Protein 2GAU (pdb70)

Sequence (218 aa):
LGHLLRDVWSLLNEEERELLDKEIQPFPCKKASTVFSEGDIPNNLFYLYEGKIKILRRFHISRIVKPGQFFGMRPYFAEETCSSTAIAVENSKVLAIPVEAIEALLKGNTSFCRYFLKALAKELGYAERRTVTLTQKHVRGRLAETLLILKENFGFENDGATLSIYLSREELATLSNMTVSNAIRTLSTFVSERMLALDGKRIKIIDCDRLQKTARSG

Organism: Porphyromonas gingivalis (strain ATCC BAA-308 / W83) (NCBI:txid242619)

B-factor: mean 28.58, std 8.48, range [15.01, 65.0]

Nearest PDB structures (foldseek):
  2gau-assembly1_A-2  TM=1.005E+00  e=9.228E-44  Porphyromonas gingivalis W83
  4cyd-assembly2_A  TM=9.140E-01  e=7.011E-17  Corynebacterium glutamicum
  7ff9-assembly4_H  TM=7.161E-01  e=2.056E-12  Pseudomonas aeruginosa PAO1
  6gyo-assembly1_A  TM=8.310E-01  e=4.720E-07  Homo sapiens
  3bpz-assembly1_D  TM=8.354E-01  e=1.442E-06  Mus musculus

Solvent-accessible surface area: 11904 Å² total; per-residue (Å²): 88,0,108,44,2,176,65,3,40,81,59,10,89,121,135,22,64,114,57,2,68,163,53,10,102,87,59,123,9,150,112,76,41,75,12,15,44,94,46,58,124,25,102,37,0,12,17,0,75,78,7,26,0,33,4,19,116,242,137,66,6,40,53,16,0,69,64,32,43,8,1,4,10,70,2,41,64,56,160,110,64,6,36,1,20,0,36,2,18,62,103,11,116,3,9,4,0,27,22,124,5,2,79,51,2,27,156,63,18,104,48,2,38,162,49,3,114,136,28,58,64,105,45,108,27,100,56,108,142,40,82,84,8,20,100,131,60,152,40,78,1,30,0,0,30,9,0,27,74,6,57,134,48,27,24,74,71,166,84,45,20,10,1,23,7,83,4,28,53,103,29,1,2,36,16,0,42,16,86,48,58,56,0,85,160,9,1,66,52,0,55,81,60,180,5,1,37,61,88,60,101,130,6,79,8,88,34,34,117,100,0,68,139,9,7,207,95,48

Secondary structure (DSSP, 8-state):
-GGGSHHHHTT--HHHHHHHHHH-EEEEE-TT-EEE-TTPPP-EEEEEEES-EEEE----EEEEE-TT-EESHHHHHHTS--SSEEEESS-EEEEEEEHHHHHHHHHH-HHHHHHHHHHHHHHHHHHHHHHHHHHHS-HHHHHHHHHHHHHHHH-B-TTSSBBS----HHHHHHHTTS-HHHHHHHHHHHHHTTSEEEETTEEEES-HHHHHHHHHH-

Foldseek 3Di:
DQCLLPVLCVQDDDVLSVLQVVFKDKDWAAAFDWPDAAQADDFWKKAFSQAWKFWWQLTATQDIDFHSDIPPVVCLVVVHGHRTIIGTNHGTTMMIGTSVSVVVSVVVGVVSVVVVVVVVVVSVVVNVVVVCQQPPDDLQLLLLVLVVVQCVRQNADPVRFKRPHQDDLSVSQNHSNHDSVSSVVNVVVCVVVVQWDDDHSIIGGRNNVVSVVSNVVD

Structure (mmCIF, N/CA/C/O backbone):
data_2GAU
#
_entry.id   2GAU
#
_cell.length_a   76.723
_cell.length_b   76.723
_cell.length_c   86.320
_cell.angle_alpha   90.00
_cell.angle_beta   90.00
_cell.angle_gamma   90.00
#
_symmetry.space_group_name_H-M   'P 41 21 2'
#
loop_
_entity.id
_entity.type
_entity.pdbx_description
1 polymer 'transcripti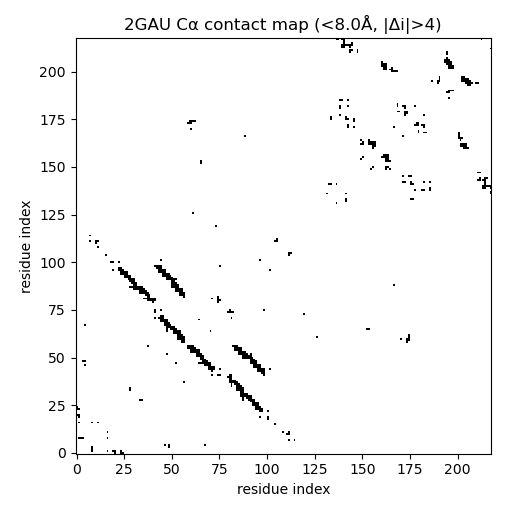onal regulator, Crp/Fnr family'
2 water water
#
loop_
_atom_site.group_PDB
_atom_site.id
_atom_site.type_symbol
_atom_site.label_atom_id
_atom_site.label_alt_id
_atom_site.label_comp_id
_atom_site.label_asym_id
_atom_site.label_entity_id
_atom_site.label_seq_id
_atom_site.pdbx_PDB_ins_code
_atom_site.Cartn_x
_atom_site.Cartn_y
_atom_site.Cartn_z
_atom_site.occupancy
_atom_site.B_iso_or_equiv
_atom_site.auth_seq_id
_atom_site.auth_comp_id
_atom_site.auth_asym_id
_atom_site.auth_atom_id
_atom_site.pdbx_PDB_model_num
ATOM 1 N N . LEU A 1 10 ? 49.678 19.341 10.336 1.00 33.77 10 LEU A N 1
ATOM 2 C CA . LEU A 1 10 ? 48.583 18.470 9.809 1.00 33.67 10 LEU A CA 1
ATOM 3 C C . LEU A 1 10 ? 47.694 19.163 8.764 1.00 33.36 10 LEU A C 1
ATOM 4 O O . LEU A 1 10 ? 46.913 18.508 8.073 1.00 33.56 10 LEU A O 1
ATOM 9 N N . GLY A 1 11 ? 47.834 20.480 8.641 1.00 32.66 11 GLY A N 1
ATOM 10 C CA . GLY A 1 11 ? 47.034 21.267 7.711 1.00 31.62 11 GLY A CA 1
ATOM 11 C C . GLY A 1 11 ? 47.189 20.843 6.266 1.00 31.45 11 GLY A C 1
ATOM 12 O O . GLY A 1 11 ? 46.231 20.910 5.491 1.00 31.01 11 GLY A O 1
ATOM 13 N N . HIS A 1 12 ? 48.400 20.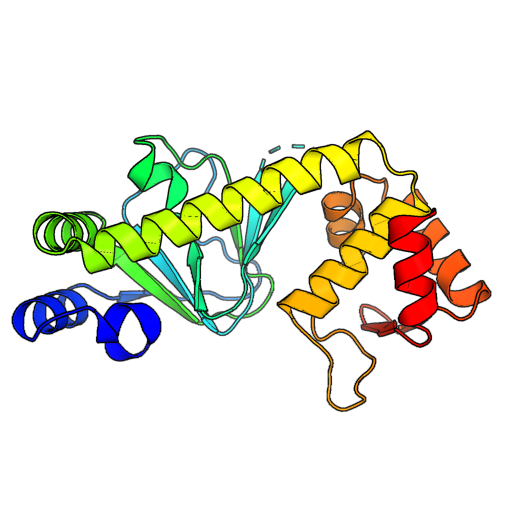411 5.897 1.00 30.56 12 HIS A N 1
ATOM 14 C CA . HIS A 1 12 ? 48.690 19.986 4.530 1.00 30.10 12 HIS A CA 1
ATOM 15 C C . HIS A 1 12 ? 47.885 18.753 4.097 1.00 29.78 12 HIS A C 1
ATOM 16 O O . HIS A 1 12 ? 47.724 18.504 2.899 1.00 29.72 12 HIS A O 1
ATOM 23 N N . LEU A 1 13 ? 47.382 17.986 5.061 1.00 29.55 13 LEU A N 1
ATOM 24 C CA . LEU A 1 13 ? 46.565 16.804 4.742 1.00 29.41 13 LEU A CA 1
ATOM 25 C C . LEU A 1 13 ? 45.245 17.187 4.060 1.00 29.59 13 LEU A C 1
ATOM 26 O O . LEU A 1 13 ? 44.656 16.383 3.324 1.00 28.91 13 LEU A O 1
ATOM 31 N N . LEU A 1 14 ? 44.801 18.419 4.300 1.00 29.38 14 LEU A N 1
ATOM 32 C CA . LEU A 1 14 ? 43.640 18.977 3.611 1.00 30.18 14 LEU A CA 1
ATOM 33 C C . LEU A 1 14 ? 44.094 19.490 2.247 1.00 30.63 14 LEU A C 1
ATOM 34 O O . LEU A 1 14 ? 44.198 20.694 2.042 1.00 30.71 14 LEU A O 1
ATOM 39 N N . ARG A 1 15 ? 44.344 18.563 1.318 1.00 31.11 15 ARG A N 1
ATOM 40 C CA . ARG A 1 15 ? 45.039 18.847 0.046 1.00 32.17 15 ARG A CA 1
ATOM 41 C C . ARG A 1 15 ? 44.460 20.018 -0.777 1.00 31.92 15 ARG A C 1
ATOM 42 O O . ARG A 1 15 ? 45.198 20.928 -1.167 1.00 31.69 15 ARG A O 1
ATOM 50 N N . ASP A 1 16 ? 43.152 19.989 -1.039 1.00 31.82 16 ASP A N 1
ATOM 51 C CA . ASP A 1 16 ? 42.514 21.011 -1.883 1.00 32.30 16 ASP A CA 1
ATOM 52 C C . ASP A 1 16 ? 42.601 22.394 -1.258 1.00 31.48 16 ASP A C 1
ATOM 53 O O . ASP A 1 16 ? 43.020 23.353 -1.911 1.00 32.19 16 ASP A O 1
ATOM 58 N N . VAL A 1 17 ? 42.240 22.472 0.019 1.00 30.55 17 VAL A N 1
ATOM 59 C CA . VAL A 1 17 ? 42.204 23.713 0.779 1.00 29.85 17 VAL A CA 1
ATOM 60 C C . VAL A 1 17 ? 43.604 24.325 1.021 1.00 29.80 17 VAL A C 1
ATOM 61 O O . VAL A 1 17 ? 43.799 25.545 0.889 1.00 29.29 17 VAL A O 1
ATOM 65 N N . TRP A 1 18 ? 44.560 23.474 1.385 1.00 29.49 18 TRP A N 1
ATOM 66 C CA . TRP A 1 18 ? 45.928 23.894 1.670 1.00 29.84 18 TRP A CA 1
ATOM 67 C C . TRP A 1 18 ? 46.545 24.677 0.511 1.00 30.03 18 TRP A C 1
ATOM 68 O O . TRP A 1 18 ? 47.271 25.646 0.736 1.00 29.99 18 TRP A O 1
ATOM 79 N N . SER A 1 19 ? 46.251 24.261 -0.720 1.00 30.16 19 SER A N 1
ATOM 80 C CA . SER A 1 19 ? 46.759 24.936 -1.917 1.00 30.66 19 SER A CA 1
ATOM 81 C C . SER A 1 19 ? 46.215 26.363 -2.116 1.00 31.00 19 SER A C 1
ATOM 82 O O . SER A 1 19 ? 46.793 27.150 -2.870 1.00 30.59 19 SER A O 1
ATOM 85 N N . LEU A 1 20 ? 45.103 26.673 -1.447 1.00 30.85 20 LEU A N 1
ATOM 86 C CA . LEU A 1 20 ? 44.434 27.976 -1.528 1.00 31.45 20 LEU A CA 1
ATOM 87 C C . LEU A 1 20 ? 44.966 28.987 -0.511 1.00 31.51 20 LEU A C 1
ATOM 88 O O . LEU A 1 20 ? 44.611 30.175 -0.550 1.00 31.32 20 LEU A O 1
ATOM 93 N N . LEU A 1 21 ? 45.786 28.502 0.409 1.00 31.84 21 LEU A N 1
ATOM 94 C CA . LEU A 1 21 ? 46.216 29.302 1.545 1.00 32.68 21 LEU A CA 1
ATOM 95 C C . LEU A 1 21 ? 47.624 29.841 1.330 1.00 33.70 21 LEU A C 1
ATOM 96 O O . LEU A 1 21 ? 48.477 29.154 0.754 1.00 34.11 21 LEU A O 1
ATOM 101 N N . ASN A 1 22 ? 47.853 31.078 1.767 1.00 34.85 22 ASN A N 1
ATOM 102 C CA . ASN A 1 22 ? 49.194 31.664 1.742 1.00 35.80 22 ASN A CA 1
ATOM 103 C C . ASN A 1 22 ? 49.932 31.252 3.005 1.00 36.55 22 ASN A C 1
ATOM 104 O O . ASN A 1 22 ? 49.413 30.446 3.788 1.00 36.39 22 ASN A O 1
ATOM 109 N N . GLU A 1 23 ? 51.124 31.808 3.220 1.00 37.06 23 GLU A N 1
ATOM 110 C CA . GLU A 1 23 ? 51.985 31.342 4.306 1.00 37.74 23 GLU A CA 1
ATOM 111 C C . GLU A 1 23 ? 51.417 31.620 5.688 1.00 37.15 23 GLU A C 1
ATOM 112 O O . GLU A 1 23 ? 51.469 30.764 6.561 1.00 37.52 23 GLU A O 1
ATOM 118 N N . GLU A 1 24 ? 50.857 32.811 5.874 1.00 36.86 24 GLU 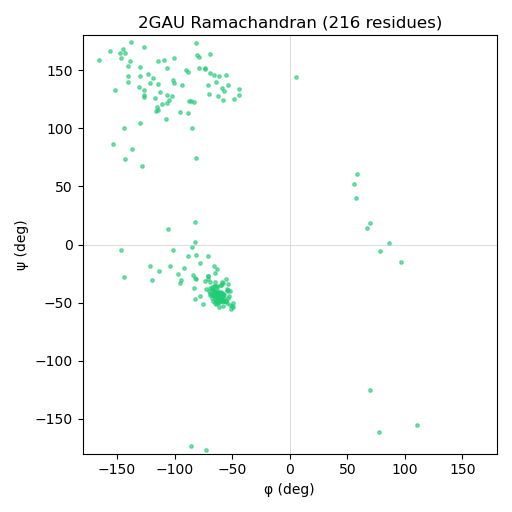A N 1
ATOM 119 C CA . GLU A 1 24 ? 50.262 33.202 7.144 1.00 36.85 24 GLU A CA 1
ATOM 120 C C . GLU A 1 24 ? 49.019 32.360 7.472 1.00 35.82 24 GLU A C 1
ATOM 121 O O . GLU A 1 24 ? 48.793 31.984 8.628 1.00 35.56 24 GLU A O 1
ATOM 127 N N . GLU A 1 25 ? 48.216 32.080 6.443 1.00 34.88 25 GLU A N 1
ATOM 128 C CA . GLU A 1 25 ? 46.982 31.301 6.600 1.00 33.83 25 GLU A CA 1
ATOM 129 C C . GLU A 1 25 ? 47.288 29.837 6.911 1.00 33.76 25 GLU A C 1
ATOM 130 O O . GLU A 1 25 ? 46.615 29.215 7.742 1.00 33.35 25 GLU A O 1
ATOM 136 N N . ARG A 1 26 ? 48.310 29.305 6.243 1.00 33.75 26 ARG A N 1
ATOM 137 C CA . ARG A 1 26 ? 48.818 27.954 6.496 1.00 34.11 26 ARG A CA 1
ATOM 138 C C . ARG A 1 26 ? 49.336 27.779 7.922 1.00 34.50 26 ARG A C 1
ATOM 139 O O . ARG A 1 26 ? 49.087 26.742 8.544 1.00 34.74 26 ARG A O 1
ATOM 147 N N . GLU A 1 27 ? 50.051 28.790 8.434 1.00 35.00 27 GLU A N 1
ATOM 148 C CA . GLU A 1 27 ? 50.515 28.818 9.831 1.00 35.18 27 GLU A CA 1
ATOM 149 C C . GLU A 1 27 ? 49.356 28.751 10.813 1.00 34.22 27 GLU A C 1
ATOM 150 O O . GLU A 1 27 ? 49.412 28.022 11.812 1.00 33.76 27 GLU A O 1
ATOM 156 N N . LEU A 1 28 ? 48.323 29.549 10.542 1.00 33.29 28 LEU A N 1
ATOM 157 C CA . LEU A 1 28 ? 47.138 29.595 11.388 1.00 32.39 28 LEU A CA 1
ATOM 158 C C . LEU A 1 28 ? 46.444 28.236 11.392 1.00 31.67 28 LEU A C 1
ATOM 159 O O . LEU A 1 28 ? 46.117 27.708 12.458 1.00 31.26 28 LEU A O 1
ATOM 164 N N . LEU A 1 29 ? 46.239 27.675 10.201 1.00 31.43 29 LEU A N 1
ATOM 165 C CA . LEU A 1 29 ? 45.628 26.347 10.080 1.00 31.09 29 LEU A CA 1
ATOM 166 C C . LEU A 1 29 ? 46.442 25.303 10.839 1.00 31.50 29 LEU A C 1
ATOM 167 O O . LEU A 1 29 ? 45.898 24.580 11.679 1.00 31.16 29 LEU A O 1
ATOM 172 N N . ASP A 1 30 ? 47.745 25.237 10.565 1.00 31.77 30 ASP A N 1
ATOM 173 C CA . ASP A 1 30 ? 48.617 24.291 11.273 1.00 32.28 30 ASP A CA 1
ATOM 174 C C . ASP A 1 30 ? 48.513 24.444 12.794 1.00 32.42 30 ASP A C 1
ATOM 175 O O . ASP A 1 30 ? 48.501 23.449 13.521 1.00 32.33 30 ASP A O 1
ATOM 180 N N . LYS A 1 31 ? 48.409 25.690 13.261 1.00 32.50 31 LYS A N 1
ATOM 181 C CA . LYS A 1 31 ? 48.316 25.995 14.691 1.00 33.23 31 LYS A CA 1
ATOM 182 C C . LYS A 1 31 ? 46.997 25.548 15.327 1.00 32.51 31 LYS A C 1
ATOM 183 O O . LYS A 1 31 ? 46.982 25.101 16.475 1.00 32.55 31 LYS A O 1
ATOM 189 N N . GLU A 1 32 ? 45.895 25.670 14.586 1.00 31.61 32 GLU A N 1
ATOM 190 C CA . GLU A 1 32 ? 44.566 25.440 15.163 1.00 31.43 32 GLU A CA 1
ATOM 191 C C . GLU A 1 32 ? 43.978 24.046 14.929 1.00 30.41 32 GLU A C 1
ATOM 192 O O . GLU A 1 32 ? 43.162 23.589 15.717 1.00 29.95 32 GLU A O 1
ATOM 198 N N . ILE A 1 33 ? 44.402 23.376 13.859 1.00 30.15 33 ILE A N 1
ATOM 199 C CA . ILE A 1 33 ? 43.886 22.045 13.520 1.00 29.93 33 ILE A CA 1
ATOM 200 C C . ILE A 1 33 ? 44.256 21.011 14.598 1.00 30.62 33 ILE A C 1
ATOM 201 O O . ILE A 1 33 ? 45.375 21.046 15.130 1.00 30.05 33 ILE A O 1
ATOM 206 N N . GLN A 1 34 ? 43.312 20.119 14.918 1.00 30.93 34 GLN A N 1
ATOM 207 C CA . GLN A 1 34 ? 43.488 19.061 15.925 1.00 31.97 34 GLN A CA 1
ATOM 208 C C . GLN A 1 34 ? 43.067 17.693 15.393 1.00 32.42 34 GLN A C 1
ATOM 209 O O . GLN A 1 34 ? 41.993 17.574 14.785 1.00 31.93 34 GLN A O 1
ATOM 215 N N . PRO A 1 35 ? 43.878 16.643 15.657 1.00 33.25 35 PRO A N 1
ATOM 216 C CA . PRO A 1 35 ? 43.430 15.264 15.400 1.00 33.53 35 PRO A CA 1
ATOM 217 C C . PRO A 1 35 ? 42.197 14.956 16.251 1.00 34.05 35 PRO A C 1
ATOM 218 O O . PRO A 1 35 ? 42.078 15.450 17.378 1.00 33.76 35 PRO A O 1
ATOM 222 N N . PHE A 1 36 ? 41.271 14.168 15.712 1.00 34.62 36 PHE A N 1
ATOM 223 C CA . PHE A 1 36 ? 40.020 13.883 16.419 1.00 35.15 36 PHE A CA 1
ATOM 224 C C . PHE A 1 36 ? 39.753 12.378 16.437 1.00 35.79 36 PHE A C 1
ATOM 225 O O . PHE A 1 36 ? 39.326 11.819 15.418 1.00 35.68 36 PHE A O 1
ATOM 233 N N . PRO A 1 37 ? 39.983 11.716 17.598 1.00 36.27 37 PRO A N 1
ATOM 234 C CA . PRO A 1 37 ? 39.921 10.243 17.652 1.00 36.06 37 PRO A CA 1
ATOM 235 C C . PRO A 1 37 ? 38.570 9.751 17.181 1.00 35.27 37 PRO A C 1
ATOM 236 O O . PRO A 1 37 ? 37.538 10.286 17.614 1.00 35.72 37 PRO A O 1
ATOM 240 N N . CYS A 1 38 ? 38.553 8.766 16.289 1.00 34.82 38 CYS A N 1
ATOM 241 C CA . CYS A 1 38 ? 37.278 8.354 15.711 1.00 33.10 38 CYS A CA 1
ATOM 242 C C . CYS A 1 38 ? 37.093 6.844 15.442 1.00 31.57 38 CYS A C 1
ATOM 243 O O . CYS A 1 38 ? 37.095 6.406 14.288 1.00 30.65 38 CYS A O 1
ATOM 246 N N . LYS A 1 39 ? 36.899 6.073 16.514 1.00 29.65 39 LYS A N 1
ATOM 247 C CA . LYS A 1 39 ? 36.691 4.623 16.427 1.00 29.14 39 LYS A CA 1
ATOM 248 C C . LYS A 1 39 ? 35.333 4.313 15.785 1.00 27.75 39 LYS A C 1
ATOM 249 O O . LYS A 1 39 ? 34.381 5.074 15.966 1.00 26.80 39 LYS A O 1
ATOM 255 N N . LYS A 1 40 ? 35.252 3.209 15.044 1.00 26.74 40 LYS A N 1
ATOM 256 C CA . LYS A 1 40 ? 33.974 2.718 14.528 1.00 26.25 40 LYS A CA 1
ATOM 257 C C . LYS A 1 40 ? 32.910 2.791 15.622 1.00 25.36 40 LYS A C 1
ATOM 258 O O . LYS A 1 40 ? 33.165 2.416 16.776 1.00 24.34 40 LYS A O 1
ATOM 264 N N . ALA A 1 41 ? 31.739 3.304 15.250 1.00 24.63 41 ALA A N 1
ATOM 265 C CA . ALA A 1 41 ? 30.582 3.441 16.129 1.00 24.17 41 ALA A CA 1
ATOM 266 C C . ALA A 1 41 ? 30.623 4.626 17.097 1.00 23.98 41 ALA A C 1
ATOM 267 O O . ALA A 1 41 ? 29.636 4.867 17.784 1.00 23.57 41 ALA A O 1
ATOM 269 N N . SER A 1 42 ? 31.735 5.362 17.159 1.00 23.81 42 SER A N 1
ATOM 270 C CA . SER A 1 42 ? 31.799 6.562 18.012 1.00 24.07 42 SER A CA 1
ATOM 271 C C . SER A 1 42 ? 31.091 7.736 17.331 1.00 24.24 42 SER A C 1
ATOM 272 O O . SER A 1 42 ? 30.885 7.702 16.118 1.00 23.74 42 SER A O 1
ATOM 275 N N . THR A 1 43 ? 30.728 8.764 18.095 1.00 24.07 43 THR A N 1
ATOM 276 C CA . THR A 1 43 ? 30.039 9.921 17.486 1.00 24.69 43 THR A CA 1
ATOM 277 C C . THR A 1 43 ? 30.881 11.169 17.518 1.00 23.90 43 THR A C 1
ATOM 278 O O . THR A 1 43 ? 31.475 11.529 18.539 1.00 24.23 43 THR A O 1
ATOM 282 N N . VAL A 1 44 ? 30.946 11.811 16.363 1.00 22.51 44 VAL A N 1
ATOM 283 C CA . VAL A 1 44 ? 31.733 13.012 16.181 1.00 21.66 44 VAL A CA 1
ATOM 284 C C . VAL A 1 44 ? 30.994 14.211 16.777 1.00 21.41 44 VAL A C 1
ATOM 285 O O . VAL A 1 44 ? 31.594 15.038 17.481 1.00 22.02 44 VAL A O 1
ATOM 289 N N . PHE A 1 45 ? 29.697 14.280 16.494 1.00 20.64 45 PHE A N 1
ATOM 290 C CA . PHE A 1 45 ? 28.797 15.274 17.075 1.00 20.48 45 PHE A CA 1
ATOM 291 C C . PHE A 1 45 ? 27.390 14.723 17.027 1.00 20.38 45 PHE A C 1
ATOM 292 O O . PHE A 1 45 ? 27.142 13.731 16.340 1.00 20.49 45 PHE A O 1
ATOM 300 N N . SER A 1 46 ? 26.478 15.361 17.756 1.00 21.10 46 SER A N 1
ATOM 301 C CA . SER A 1 46 ? 25.112 14.890 17.867 1.00 21.82 46 SER A CA 1
ATOM 302 C C . SER A 1 46 ? 24.136 15.951 17.423 1.00 22.41 46 SER A C 1
ATOM 303 O O . SER A 1 46 ? 24.372 17.145 17.625 1.00 21.55 46 SER A O 1
ATOM 306 N N . GLU A 1 47 ? 23.037 15.489 16.835 1.00 22.62 47 GLU A N 1
ATOM 307 C CA . GLU A 1 47 ? 21.878 16.328 16.530 1.00 24.44 47 GLU A CA 1
ATOM 308 C C . GLU A 1 47 ? 21.555 17.246 17.725 1.00 24.28 47 GLU A C 1
ATOM 309 O O . GLU A 1 47 ? 21.457 16.776 18.865 1.00 24.60 47 GLU A O 1
ATOM 315 N N . GLY A 1 48 ? 21.425 18.549 17.468 1.00 23.97 48 GLY A N 1
ATOM 316 C CA . GLY A 1 48 ? 21.168 19.521 18.532 1.00 23.75 48 GLY A CA 1
ATOM 317 C C . GLY A 1 48 ? 22.415 20.218 19.060 1.00 23.58 48 GLY A C 1
ATOM 318 O O . GLY A 1 48 ? 22.315 21.243 19.735 1.00 23.65 48 GLY A O 1
ATOM 319 N N . ASP A 1 49 ? 23.590 19.669 18.751 1.00 22.94 49 ASP A N 1
ATOM 320 C CA . ASP A 1 49 ? 24.853 20.245 19.197 1.00 22.98 49 ASP A CA 1
ATOM 321 C C . ASP A 1 49 ? 25.100 21.599 18.558 1.00 23.32 49 ASP A C 1
ATOM 322 O O . ASP A 1 49 ? 24.774 21.832 17.394 1.00 22.93 49 ASP A O 1
ATOM 327 N N . ILE A 1 50 ? 25.731 22.473 19.324 1.00 23.79 50 ILE A N 1
ATOM 328 C CA . ILE A 1 50 ? 26.182 23.769 18.826 1.00 24.09 50 ILE A CA 1
ATOM 329 C C . ILE A 1 50 ? 27.565 23.588 18.198 1.00 24.12 50 ILE A C 1
ATOM 330 O O . ILE A 1 50 ? 28.479 23.072 18.861 1.00 24.50 50 ILE A O 1
ATOM 335 N N . PRO A 1 51 ? 27.728 23.968 16.906 1.00 23.24 51 PRO A N 1
ATOM 336 C CA . PRO A 1 51 ? 29.024 23.802 16.232 1.00 22.77 51 PRO A CA 1
ATOM 337 C C . PRO A 1 51 ? 30.200 24.522 16.910 1.00 22.59 51 PRO A C 1
ATOM 338 O O . PRO A 1 51 ? 30.140 25.736 17.128 1.00 21.69 51 PRO A O 1
ATOM 342 N N . ASN A 1 52 ? 31.240 23.756 17.234 1.00 21.96 52 ASN A N 1
ATOM 343 C CA . ASN A 1 52 ? 32.493 24.286 17.765 1.00 22.71 52 ASN A CA 1
ATOM 344 C C . ASN A 1 52 ? 33.646 24.083 16.792 1.00 21.94 52 ASN A C 1
ATOM 345 O O . ASN A 1 52 ? 34.657 24.793 16.856 1.00 22.07 52 ASN A O 1
ATOM 350 N N . ASN A 1 53 ? 33.490 23.101 15.908 1.00 21.10 53 ASN A N 1
ATOM 351 C CA . ASN A 1 53 ? 34.502 22.767 14.907 1.00 20.96 53 ASN A CA 1
ATOM 352 C C . ASN A 1 53 ? 33.885 22.417 13.564 1.00 20.30 53 ASN A C 1
ATOM 353 O O . ASN A 1 53 ? 32.757 21.940 13.515 1.00 20.46 53 ASN A O 1
ATOM 358 N N . LEU A 1 54 ? 34.647 22.632 12.488 1.00 19.92 54 LEU A N 1
ATOM 359 C CA . LEU A 1 54 ? 34.421 21.916 11.222 1.00 20.58 54 LEU A CA 1
ATOM 360 C C . LEU A 1 54 ? 35.266 20.651 11.252 1.00 20.27 54 LEU A C 1
ATOM 361 O O . LEU A 1 54 ? 36.335 20.610 11.890 1.00 20.30 54 LEU A O 1
ATOM 366 N N . PHE A 1 55 ? 34.795 19.613 10.570 1.00 20.00 55 PHE A N 1
ATOM 367 C CA . PHE A 1 55 ? 35.513 18.357 10.545 1.00 19.52 55 PHE A CA 1
ATOM 368 C C . PHE A 1 55 ? 35.863 17.954 9.124 1.00 19.61 55 PHE A C 1
ATOM 369 O O . PHE A 1 55 ? 35.061 18.101 8.200 1.00 18.84 55 PHE A O 1
ATOM 377 N N . TYR A 1 56 ? 37.080 17.451 8.964 1.00 19.30 56 TYR A N 1
ATOM 378 C CA . TYR A 1 56 ? 37.562 16.984 7.683 1.00 19.22 56 TYR A CA 1
ATOM 379 C C . TYR A 1 56 ? 37.832 15.482 7.805 1.00 18.79 56 TYR A C 1
ATOM 380 O O . TYR A 1 56 ? 38.577 15.045 8.690 1.00 18.18 56 TYR A O 1
ATOM 389 N N . LEU A 1 57 ? 37.232 14.701 6.913 1.00 18.62 57 LEU A N 1
ATOM 390 C CA . LEU A 1 57 ? 37.436 13.258 6.916 1.00 18.73 57 LEU A CA 1
ATOM 391 C C . LEU A 1 57 ? 38.697 12.891 6.130 1.00 18.93 57 LEU A C 1
ATOM 392 O O . LEU A 1 57 ? 38.696 12.854 4.891 1.00 18.39 57 LEU A O 1
ATOM 397 N N . TYR A 1 58 ? 39.779 12.643 6.855 1.00 20.30 58 TYR A N 1
ATOM 398 C CA . TYR A 1 58 ? 41.042 12.304 6.197 1.00 21.75 58 TYR A CA 1
ATOM 399 C C . TYR A 1 58 ? 41.006 10.857 5.674 1.00 22.10 58 TYR A C 1
ATOM 400 O O . TYR A 1 58 ? 41.302 10.592 4.500 1.00 21.88 58 TYR A O 1
ATOM 409 N N . GLU A 1 59 ? 40.636 9.929 6.551 1.00 22.20 59 GLU A N 1
ATOM 410 C CA . GLU A 1 59 ? 40.524 8.513 6.198 1.00 23.17 59 GLU A CA 1
ATOM 411 C C . GLU A 1 59 ? 39.302 7.939 6.874 1.00 21.66 59 GLU A C 1
ATOM 412 O O . GLU A 1 59 ? 38.973 8.343 7.980 1.00 21.37 59 GLU A O 1
ATOM 418 N N . GLY A 1 60 ? 38.627 7.005 6.214 1.00 20.69 60 GLY A N 1
ATOM 419 C CA . GLY A 1 60 ? 37.524 6.297 6.878 1.00 20.30 60 GLY A CA 1
ATOM 420 C C . GLY A 1 60 ? 36.186 6.671 6.290 1.00 19.47 60 GLY A C 1
ATOM 421 O O . GLY A 1 60 ? 36.115 7.064 5.134 1.00 19.43 60 GLY A O 1
ATOM 422 N N . LYS A 1 61 ? 35.120 6.515 7.078 1.00 19.21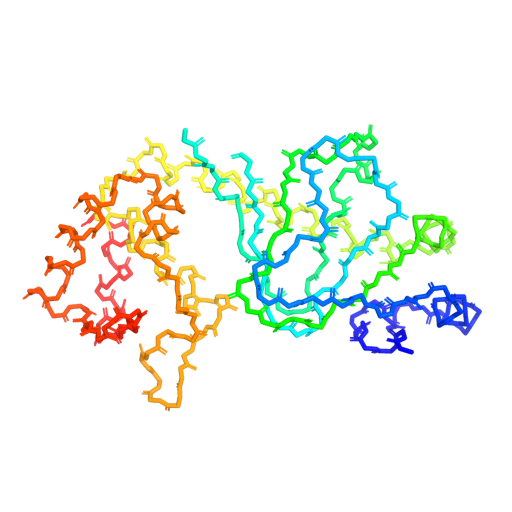 61 LYS A N 1
ATOM 423 C CA . LYS A 1 61 ? 33.742 6.694 6.599 1.00 19.04 61 LYS A CA 1
ATOM 424 C C . LYS A 1 61 ? 32.856 7.138 7.759 1.00 18.92 61 LYS A C 1
ATOM 425 O O . LYS A 1 61 ? 32.918 6.554 8.848 1.00 17.78 61 LYS A O 1
ATOM 431 N N . ILE A 1 62 ? 32.028 8.168 7.530 1.00 18.25 62 ILE A N 1
ATOM 432 C CA . ILE A 1 62 ? 31.159 8.733 8.587 1.00 18.46 62 ILE A CA 1
ATOM 433 C C . ILE A 1 62 ? 29.722 8.746 8.069 1.00 18.64 62 ILE A C 1
ATOM 434 O O . ILE A 1 62 ? 29.466 9.264 6.982 1.00 18.57 62 ILE A O 1
ATOM 439 N N . LYS A 1 63 ? 28.789 8.177 8.826 1.00 18.86 63 LYS A N 1
ATOM 440 C CA . LYS A 1 63 ? 27.379 8.280 8.432 1.00 20.28 63 LYS A CA 1
ATOM 441 C C . LYS A 1 63 ? 26.749 9.480 9.123 1.00 19.19 63 LYS A C 1
ATOM 442 O O . LYS A 1 63 ? 26.994 9.719 10.317 1.00 18.95 63 LYS A O 1
ATOM 448 N N . ILE A 1 64 ? 25.946 10.232 8.384 1.00 18.59 64 ILE A N 1
ATOM 449 C CA . ILE A 1 64 ? 25.219 11.378 8.954 1.00 18.61 64 ILE A CA 1
ATOM 450 C C . ILE A 1 64 ? 23.757 10.977 9.063 1.00 19.77 64 ILE A C 1
ATOM 451 O O . ILE A 1 64 ? 23.132 10.618 8.057 1.00 19.19 64 ILE A O 1
ATOM 456 N N . LEU A 1 65 ? 23.216 11.030 10.280 1.00 20.85 65 LEU A N 1
ATOM 457 C CA . LEU A 1 65 ? 21.879 10.523 10.522 1.00 22.89 65 LEU A CA 1
ATOM 458 C C . LEU A 1 65 ? 21.052 11.412 11.437 1.00 22.51 65 LEU A C 1
ATOM 459 O O . LEU A 1 65 ? 21.595 12.165 12.252 1.00 21.93 65 LEU A O 1
ATOM 464 N N . ARG A 1 66 ? 19.735 11.281 11.340 1.00 22.54 66 ARG A N 1
ATOM 465 C CA . ARG A 1 66 ? 18.852 12.084 12.175 1.00 24.11 66 ARG A CA 1
ATOM 466 C C . ARG A 1 66 ? 17.583 11.318 12.551 1.00 23.71 66 ARG A C 1
ATOM 467 O O . ARG A 1 66 ? 17.211 10.368 11.855 1.00 24.22 66 ARG A O 1
ATOM 475 N N . ARG A 1 72 ? 11.845 5.956 13.223 1.00 39.54 72 ARG A N 1
ATOM 476 C CA . ARG A 1 72 ? 12.712 5.669 12.084 1.00 39.34 72 ARG A CA 1
ATOM 477 C C . ARG A 1 72 ? 13.862 6.659 12.111 1.00 38.17 72 ARG A C 1
ATOM 478 O O . ARG A 1 72 ? 13.681 7.812 12.505 1.00 38.75 72 ARG A O 1
ATOM 486 N N . PHE A 1 73 ? 15.048 6.213 11.723 1.00 36.73 73 PHE A N 1
ATOM 487 C CA . PHE A 1 73 ? 16.156 7.147 11.503 1.00 35.37 73 PHE A CA 1
ATOM 488 C C . PHE A 1 73 ? 16.285 7.382 9.998 1.00 33.90 73 PHE A C 1
ATOM 489 O O . PHE A 1 73 ? 15.745 6.619 9.194 1.00 34.05 73 PHE A O 1
ATOM 497 N N . HIS A 1 74 ? 16.944 8.472 9.628 1.00 31.52 74 HIS A N 1
ATOM 498 C CA . HIS A 1 74 ? 17.225 8.773 8.236 1.00 29.18 74 HIS A CA 1
ATOM 499 C C . HIS A 1 74 ? 18.720 9.000 8.126 1.00 27.46 74 HIS A C 1
ATOM 500 O O . HIS A 1 74 ? 19.285 9.755 8.900 1.00 25.58 74 HIS A O 1
ATOM 507 N N . ILE A 1 75 ? 19.354 8.310 7.185 1.00 26.55 75 ILE A N 1
ATOM 508 C CA . ILE A 1 75 ? 20.759 8.562 6.880 1.00 25.55 75 ILE A CA 1
ATOM 509 C C . ILE A 1 75 ? 20.781 9.523 5.715 1.00 24.98 75 ILE A C 1
ATOM 510 O O . ILE A 1 75 ? 20.348 9.182 4.614 1.00 25.66 75 ILE A O 1
ATOM 515 N N . SER A 1 76 ? 21.275 10.728 5.949 1.00 24.35 76 SER A N 1
ATOM 516 C CA . SER A 1 76 ? 21.255 11.735 4.900 1.00 24.24 76 SER A CA 1
ATOM 517 C C . SER A 1 76 ? 22.434 11.578 3.930 1.00 23.76 76 SER A C 1
ATOM 518 O O . SER A 1 76 ? 22.329 11.950 2.739 1.00 23.72 76 SER A O 1
ATOM 521 N N . ARG A 1 77 ? 23.552 11.043 4.433 1.00 22.58 77 ARG A N 1
ATOM 522 C CA . ARG A 1 77 ? 24.756 10.820 3.611 1.00 21.94 77 ARG A CA 1
ATOM 523 C C . ARG A 1 77 ? 25.755 9.891 4.316 1.00 20.45 77 ARG A C 1
ATOM 524 O O . ARG A 1 77 ? 25.708 9.737 5.549 1.00 18.60 77 ARG A O 1
ATOM 532 N N . ILE A 1 78 ? 26.639 9.271 3.532 1.00 19.35 78 ILE A N 1
ATOM 533 C CA . ILE A 1 78 ? 27.862 8.684 4.106 1.00 19.25 78 ILE A CA 1
ATOM 534 C C . ILE A 1 78 ? 29.018 9.484 3.543 1.00 18.49 78 ILE A C 1
ATOM 535 O O . ILE A 1 78 ? 29.232 9.501 2.332 1.00 18.50 78 ILE A O 1
ATOM 540 N N . VAL A 1 79 ? 29.723 10.180 4.428 1.00 18.09 79 VAL A N 1
ATOM 541 C CA . VAL A 1 79 ? 30.874 11.008 4.047 1.00 18.29 79 VAL A CA 1
ATOM 542 C C . VAL A 1 79 ? 32.082 10.146 3.624 1.00 19.13 79 VAL A C 1
ATOM 543 O O . VAL A 1 79 ? 32.377 9.143 4.264 1.00 18.45 79 VAL A O 1
ATOM 547 N N . LYS A 1 80 ? 32.759 10.555 2.544 1.00 19.44 80 LYS A N 1
ATOM 548 C CA . LYS A 1 80 ? 33.946 9.868 2.008 1.00 20.51 80 LYS A CA 1
ATOM 549 C C . LYS A 1 80 ? 35.216 10.697 2.257 1.00 20.64 80 LYS A C 1
ATOM 5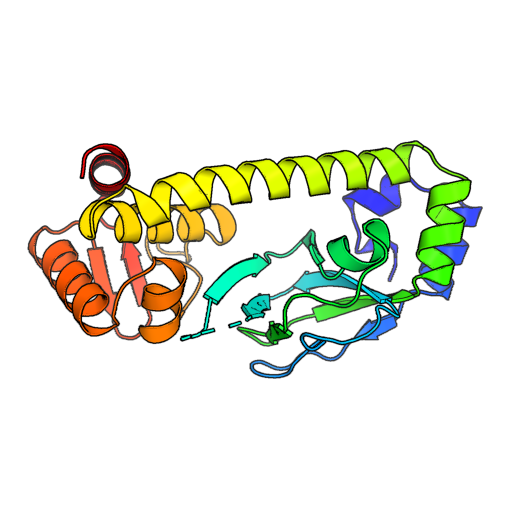50 O O . LYS A 1 80 ? 35.136 11.926 2.492 1.00 20.44 80 LYS A O 1
ATOM 556 N N . PRO A 1 81 ? 36.394 10.035 2.239 1.00 21.56 81 PRO A N 1
ATOM 557 C CA . PRO A 1 81 ? 37.618 10.768 2.505 1.00 21.79 81 PRO A CA 1
ATOM 558 C C . PRO A 1 81 ? 37.807 11.962 1.578 1.00 22.09 81 PRO A C 1
ATOM 559 O O . PRO A 1 81 ? 37.368 11.948 0.405 1.00 21.70 81 PRO A O 1
ATOM 563 N N . GLY A 1 82 ? 38.408 13.013 2.126 1.00 22.46 82 GLY A N 1
ATOM 564 C CA . GLY A 1 82 ? 38.579 14.271 1.399 1.00 22.46 82 GLY A CA 1
ATOM 565 C C . GLY A 1 82 ? 37.417 15.259 1.464 1.00 22.80 82 GLY A C 1
ATOM 566 O O . GLY A 1 82 ? 37.480 16.302 0.828 1.00 22.64 82 GLY A O 1
ATOM 567 N N . GLN A 1 83 ? 36.347 14.927 2.196 1.00 22.51 83 GLN A N 1
ATOM 568 C CA . GLN A 1 83 ? 35.197 15.824 2.363 1.00 22.20 83 GLN A CA 1
ATOM 569 C C . GLN A 1 83 ? 35.169 16.432 3.768 1.00 21.97 83 GLN A C 1
ATOM 570 O O . GLN A 1 83 ? 35.661 15.826 4.732 1.00 21.25 83 GLN A O 1
ATOM 576 N N . PHE A 1 84 ? 34.579 17.625 3.863 1.00 21.32 84 PHE A N 1
ATOM 577 C CA . PHE A 1 84 ? 34.221 18.255 5.138 1.00 21.05 84 PHE A CA 1
ATOM 578 C C . PHE A 1 84 ? 32.817 17.837 5.600 1.00 20.58 84 PHE A C 1
ATOM 579 O O . PHE A 1 84 ? 31.928 17.598 4.776 1.00 20.14 84 PHE A O 1
ATOM 587 N N . PHE A 1 85 ? 32.617 17.777 6.911 1.00 19.60 85 PHE A N 1
ATOM 588 C CA . PHE A 1 85 ? 31.281 17.594 7.480 1.00 19.20 85 PHE A CA 1
ATOM 589 C C . PHE A 1 85 ? 31.133 18.408 8.771 1.00 19.09 85 PHE A C 1
ATOM 590 O O . PHE A 1 85 ? 32.123 18.901 9.323 1.00 18.30 85 PHE A O 1
ATOM 598 N N . GLY A 1 86 ? 29.897 18.591 9.226 1.00 18.80 86 GLY A N 1
ATOM 599 C CA . GLY A 1 86 ? 29.625 19.609 10.236 1.00 19.49 86 GLY A CA 1
ATOM 600 C C . GLY A 1 86 ? 29.824 21.036 9.745 1.00 19.74 86 GLY A C 1
ATOM 601 O O . GLY A 1 86 ? 29.867 21.964 10.554 1.00 19.60 86 GLY A O 1
ATOM 602 N N . MET A 1 87 ? 29.933 21.219 8.421 1.00 19.36 87 MET A N 1
ATOM 603 C CA . MET A 1 87 ? 30.122 22.551 7.823 1.00 19.54 87 MET A CA 1
ATOM 604 C C . MET A 1 87 ? 28.789 23.288 7.643 1.00 19.35 87 MET A C 1
ATOM 605 O O . MET A 1 87 ? 28.712 24.491 7.868 1.00 18.72 87 MET A O 1
ATOM 610 N N . ARG A 1 88 ? 27.745 22.540 7.289 1.00 19.20 88 ARG A N 1
ATOM 611 C CA . ARG A 1 88 ? 26.391 23.086 7.066 1.00 20.03 88 ARG A CA 1
ATOM 612 C C . ARG A 1 88 ? 25.892 23.971 8.240 1.00 18.60 88 ARG A C 1
ATOM 613 O O . ARG A 1 88 ? 25.531 25.142 8.032 1.00 18.74 88 ARG A O 1
ATOM 621 N N . PRO A 1 89 ? 25.880 23.429 9.477 1.00 18.53 89 PRO A N 1
ATOM 622 C CA . PRO A 1 89 ? 25.256 24.221 10.528 1.00 17.75 89 PRO A CA 1
ATOM 623 C C . PRO A 1 89 ? 26.093 25.441 10.887 1.00 17.37 89 PRO A C 1
ATOM 624 O O . PRO A 1 89 ? 25.537 26.436 11.318 1.00 17.10 89 PRO A O 1
ATOM 628 N N . TYR A 1 90 ? 27.407 25.366 10.677 1.00 17.01 90 TYR A N 1
ATOM 629 C CA . TYR A 1 90 ? 28.269 26.518 10.885 1.00 17.62 90 TYR A CA 1
ATOM 630 C C . TYR A 1 90 ? 27.870 27.669 9.936 1.00 17.41 90 TYR A C 1
ATOM 631 O O . TYR A 1 90 ? 27.627 28.792 10.382 1.00 17.16 90 TYR A O 1
ATOM 640 N N . PHE A 1 91 ? 27.810 27.375 8.635 1.00 16.51 91 PHE A N 1
ATOM 641 C CA . PHE A 1 91 ? 27.444 28.381 7.636 1.00 16.91 91 PHE A CA 1
ATOM 642 C C . PHE A 1 91 ? 25.993 28.867 7.764 1.00 16.48 91 PHE A C 1
ATOM 643 O O . PHE A 1 91 ? 25.709 30.053 7.562 1.00 16.41 91 PHE A O 1
ATOM 651 N N . ALA A 1 92 ? 25.087 27.968 8.140 1.00 16.20 92 ALA A N 1
ATOM 652 C CA . ALA A 1 92 ? 23.663 28.311 8.270 1.00 16.05 92 ALA A CA 1
ATOM 653 C C . ALA A 1 92 ? 23.365 29.071 9.558 1.00 17.23 92 ALA A C 1
ATOM 654 O O . ALA A 1 92 ? 22.306 29.679 9.683 1.00 17.25 92 ALA A O 1
ATOM 656 N N . GLU A 1 93 ? 24.312 29.030 10.494 1.00 16.90 93 GLU A N 1
ATOM 657 C CA . GLU A 1 93 ? 24.135 29.559 11.859 1.00 18.32 93 GLU A CA 1
ATOM 658 C C . GLU A 1 93 ? 22.956 28.860 12.544 1.00 18.35 93 GLU A C 1
ATOM 659 O O . GLU A 1 93 ? 21.948 29.482 12.939 1.00 17.74 93 GLU A O 1
ATOM 665 N N . GLU A 1 94 ? 23.103 27.545 12.661 1.00 18.31 94 GLU A N 1
ATOM 666 C CA . GLU A 1 94 ? 22.101 26.698 13.273 1.00 18.32 94 GLU A CA 1
ATOM 667 C C . GLU A 1 94 ? 22.812 25.673 14.162 1.00 18.18 94 GLU A C 1
ATOM 668 O O . GLU A 1 94 ? 24.048 25.569 14.160 1.00 17.99 94 GLU A O 1
ATOM 674 N N . THR A 1 95 ? 22.021 24.893 14.885 1.00 18.22 95 THR A N 1
ATOM 675 C CA . THR A 1 95 ? 22.522 23.724 15.599 1.00 18.38 95 THR A CA 1
ATOM 676 C C . THR A 1 95 ? 22.658 22.576 14.591 1.00 18.68 95 THR A C 1
ATOM 677 O O . THR A 1 95 ? 22.081 22.646 13.497 1.00 18.32 95 THR A O 1
ATOM 681 N N . CYS A 1 96 ? 23.412 21.528 14.945 1.00 18.43 96 CYS A N 1
ATOM 682 C CA . CYS A 1 96 ? 23.543 20.349 14.083 1.00 18.82 96 CYS A CA 1
ATOM 683 C C . CYS A 1 96 ? 22.179 19.690 13.905 1.00 18.56 96 CYS A C 1
ATOM 684 O O . CYS A 1 96 ? 21.488 19.428 14.888 1.00 17.78 96 CYS A O 1
ATOM 687 N N . SER A 1 97 ? 21.783 19.463 12.656 1.00 17.98 97 SER A N 1
ATOM 688 C CA . SER A 1 97 ? 20.500 18.820 12.354 1.00 18.81 97 SER A CA 1
ATOM 689 C C . SER A 1 97 ? 20.590 17.313 12.472 1.00 18.68 97 SER A C 1
ATOM 690 O O . SER A 1 97 ? 19.569 16.635 12.403 1.00 19.27 97 SER A O 1
ATOM 693 N N . SER A 1 98 ? 21.812 16.797 12.628 1.00 18.80 98 SER A N 1
ATOM 694 C CA . SER A 1 98 ? 22.121 15.375 12.474 1.00 19.58 98 SER A CA 1
ATOM 695 C C . SER A 1 98 ? 23.227 14.936 13.430 1.00 19.47 98 SER A C 1
ATOM 696 O O . SER A 1 98 ? 23.968 15.776 13.937 1.00 19.53 98 SER A O 1
ATOM 699 N N . THR A 1 99 ? 23.314 13.627 13.668 1.00 19.45 99 THR A N 1
ATOM 700 C CA . THR A 1 99 ? 24.407 12.989 14.418 1.00 19.04 99 THR A CA 1
ATOM 701 C C . THR A 1 99 ? 25.379 12.379 13.410 1.00 19.08 99 THR A C 1
ATOM 702 O O . THR A 1 99 ? 24.949 11.798 12.410 1.00 18.65 99 THR A O 1
ATOM 706 N N . ALA A 1 100 ? 26.680 12.508 13.664 1.00 18.31 100 ALA A N 1
ATOM 707 C CA . ALA A 1 100 ? 27.697 11.941 12.796 1.00 18.44 100 ALA A CA 1
ATOM 708 C C . ALA A 1 100 ? 28.375 10.795 13.535 1.00 19.08 100 ALA A C 1
ATOM 709 O O . ALA A 1 100 ? 28.930 11.017 14.626 1.00 19.04 100 ALA A O 1
ATOM 711 N N . ILE A 1 101 ? 28.310 9.597 12.948 1.00 18.36 101 ILE A N 1
ATOM 712 C CA . ILE A 1 101 ? 28.817 8.353 13.569 1.00 19.16 101 ILE A CA 1
ATOM 713 C C . ILE A 1 101 ? 29.782 7.669 12.597 1.00 18.83 101 ILE A C 1
ATOM 714 O O . ILE A 1 101 ? 29.481 7.534 11.412 1.00 18.23 101 ILE A O 1
ATOM 719 N N . ALA A 1 102 ? 30.938 7.240 13.097 1.00 19.40 102 ALA A N 1
ATOM 720 C CA . ALA A 1 102 ? 31.911 6.521 12.267 1.00 19.58 102 ALA A CA 1
ATOM 721 C C . ALA A 1 102 ? 31.437 5.097 11.885 1.00 20.34 102 ALA A C 1
ATOM 722 O O . ALA A 1 102 ? 31.014 4.307 12.736 1.00 19.70 102 ALA A O 1
ATOM 724 N N . VAL A 1 103 ? 31.506 4.799 10.592 1.00 21.01 103 VAL A N 1
ATOM 725 C CA . VAL A 1 103 ? 31.113 3.499 10.015 1.00 22.55 103 VAL A CA 1
ATOM 726 C C . VAL A 1 103 ? 32.291 2.530 10.142 1.00 23.23 103 VAL A C 1
ATOM 727 O O . VAL A 1 103 ? 32.106 1.301 10.185 1.00 23.36 103 VAL A O 1
ATOM 731 N N . GLU A 1 104 ? 33.494 3.106 10.189 1.00 23.76 104 GLU A N 1
ATOM 732 C CA . GLU A 1 104 ? 34.747 2.378 10.432 1.00 24.40 104 GLU A CA 1
ATOM 733 C C . GLU A 1 104 ? 35.690 3.305 11.200 1.00 23.59 104 GLU A C 1
ATOM 734 O O . GLU A 1 104 ? 35.441 4.521 11.261 1.00 23.57 104 GLU A O 1
ATOM 740 N N . ASN A 1 105 ? 36.755 2.749 11.791 1.00 22.64 105 ASN A N 1
ATOM 741 C CA . ASN A 1 105 ? 37.824 3.571 12.365 1.00 22.04 105 ASN A CA 1
ATOM 742 C C . ASN A 1 105 ? 38.231 4.621 11.338 1.00 21.91 105 ASN A C 1
ATOM 743 O O . ASN A 1 105 ? 38.560 4.278 10.196 1.00 21.28 105 ASN A O 1
ATOM 748 N N . SER A 1 106 ? 38.187 5.887 11.750 1.00 21.50 106 SER A N 1
ATOM 749 C CA . SER A 1 106 ? 38.409 7.011 10.853 1.00 21.13 106 SER A CA 1
ATOM 750 C C . SER A 1 106 ? 39.425 7.980 11.443 1.00 21.03 106 SER A C 1
ATOM 751 O O . SER A 1 106 ? 39.560 8.091 12.663 1.00 21.09 106 SER A O 1
ATOM 754 N N . LYS A 1 107 ? 40.111 8.693 10.559 1.00 21.03 107 LYS A N 1
ATOM 755 C CA . LYS A 1 107 ? 41.048 9.736 10.938 1.00 21.41 107 LYS A CA 1
ATOM 756 C C . LYS A 1 107 ? 40.383 11.057 10.584 1.00 21.17 107 LYS A C 1
ATOM 757 O O . LYS A 1 107 ? 40.209 11.369 9.408 1.00 20.79 107 LYS A O 1
ATOM 763 N N . VAL A 1 108 ? 39.958 11.795 11.604 1.00 20.87 108 VAL A N 1
ATOM 764 C CA . VAL A 1 108 ? 39.215 13.040 11.397 1.00 21.37 108 VAL A CA 1
ATOM 765 C C . VAL A 1 108 ? 40.063 14.192 11.899 1.00 22.05 108 VAL A C 1
ATOM 766 O O . VAL A 1 108 ? 40.706 14.077 12.948 1.00 22.59 108 VAL A O 1
ATOM 770 N N . LEU A 1 109 ? 40.081 15.286 11.140 1.00 21.76 109 LEU A N 1
ATOM 771 C CA . LEU A 1 109 ? 40.738 16.525 11.576 1.00 22.44 109 LEU A CA 1
ATOM 772 C C . LEU A 1 109 ? 39.696 17.581 11.957 1.00 22.88 109 LEU A C 1
ATOM 773 O O . LEU A 1 109 ? 38.786 17.852 11.170 1.00 22.71 109 LEU A O 1
ATOM 778 N N . ALA A 1 110 ? 39.831 18.164 13.154 1.00 22.63 110 ALA A N 1
ATOM 779 C CA . ALA A 1 110 ? 38.930 19.221 13.622 1.00 23.29 110 ALA A CA 1
ATOM 780 C C . ALA A 1 110 ? 39.542 20.620 13.506 1.00 23.94 110 ALA A C 1
ATOM 781 O O . ALA A 1 110 ? 40.689 20.867 13.947 1.00 23.92 110 ALA A O 1
ATOM 783 N N . ILE A 1 111 ? 38.789 21.519 12.870 1.00 23.91 111 ILE A N 1
ATOM 784 C CA . ILE A 1 111 ? 39.197 22.913 12.734 1.00 23.43 111 ILE A CA 1
ATOM 785 C C . ILE A 1 111 ? 38.193 23.802 13.482 1.00 23.56 111 ILE A C 1
ATOM 786 O O . ILE A 1 111 ? 37.025 23.895 13.083 1.00 23.43 111 ILE A O 1
ATOM 791 N N . PRO A 1 112 ? 38.647 24.477 14.560 1.00 23.74 112 PRO A N 1
ATOM 792 C CA . PRO A 1 112 ? 37.798 25.371 15.349 1.00 23.21 112 PRO A CA 1
ATOM 793 C C . PRO A 1 112 ? 37.116 26.427 14.464 1.00 23.24 112 PRO A C 1
ATOM 794 O O . PRO A 1 112 ? 37.751 26.973 13.549 1.00 22.43 112 PRO A O 1
ATOM 798 N N . VAL A 1 113 ? 35.832 26.686 14.716 1.00 22.97 113 VAL A N 1
ATOM 799 C CA . VAL A 1 113 ? 35.064 27.637 13.899 1.00 23.68 113 VAL A CA 1
ATOM 800 C C . VAL A 1 113 ? 35.706 29.033 13.892 1.00 23.84 113 VAL A C 1
ATOM 801 O O . VAL A 1 113 ? 35.649 29.731 12.896 1.00 23.32 113 VAL A O 1
ATOM 805 N N . GLU A 1 114 ? 36.341 29.414 15.002 1.00 25.26 114 GLU A N 1
ATOM 806 C CA . GLU A 1 114 ? 37.084 30.685 15.079 1.00 26.16 114 GLU A CA 1
ATOM 807 C C . GLU A 1 114 ? 38.199 30.750 14.038 1.00 26.18 114 GLU A C 1
ATOM 808 O O . GLU A 1 114 ? 38.356 31.768 13.354 1.00 26.65 114 GLU A O 1
ATOM 814 N N . ALA A 1 115 ? 38.961 29.663 13.904 1.00 26.05 115 ALA A N 1
ATOM 815 C CA . ALA A 1 115 ? 39.998 29.579 12.872 1.00 26.04 115 ALA A CA 1
ATOM 816 C C . ALA A 1 115 ? 39.383 29.595 11.464 1.00 25.93 115 ALA A C 1
ATOM 817 O O . ALA A 1 115 ? 39.883 30.283 10.571 1.00 26.01 115 ALA A O 1
ATOM 819 N N . ILE A 1 116 ? 38.309 28.823 11.273 1.00 25.23 116 ILE A N 1
ATOM 820 C CA . ILE A 1 116 ? 37.592 28.806 9.982 1.00 24.49 116 ILE A CA 1
ATOM 821 C C . ILE A 1 116 ? 37.161 30.212 9.593 1.00 24.96 116 ILE A C 1
ATOM 822 O O . ILE A 1 116 ? 37.386 30.644 8.461 1.00 24.77 116 ILE A O 1
ATOM 827 N N . GLU A 1 117 ? 36.550 30.923 10.539 1.00 25.39 117 GLU A N 1
ATOM 828 C CA . GLU A 1 117 ? 36.045 32.273 10.272 1.00 27.07 117 GLU A CA 1
ATOM 829 C C . GLU A 1 117 ? 37.138 33.271 9.880 1.00 26.95 117 GLU A C 1
ATOM 830 O O . GLU A 1 117 ? 36.948 34.069 8.953 1.00 26.87 117 GLU A O 1
ATOM 836 N N . ALA A 1 118 ? 38.274 33.229 10.579 1.00 27.43 118 ALA A N 1
ATOM 837 C CA . ALA A 1 118 ? 39.423 34.086 10.235 1.00 27.11 118 ALA A CA 1
ATOM 838 C C . ALA A 1 118 ? 39.894 33.822 8.811 1.00 27.27 118 ALA A C 1
ATOM 839 O O . ALA A 1 118 ? 40.179 34.751 8.053 1.00 27.16 118 ALA A O 1
ATOM 841 N N . LEU A 1 119 ? 39.974 32.546 8.452 1.00 26.88 119 LEU A N 1
ATOM 842 C CA . LEU A 1 119 ? 40.428 32.152 7.129 1.00 27.06 119 LEU A CA 1
ATOM 843 C C . LEU A 1 119 ? 39.462 32.618 6.040 1.00 26.96 119 LEU A C 1
ATOM 844 O O . LEU A 1 119 ? 39.896 33.175 5.029 1.00 27.29 119 LEU A O 1
ATOM 849 N N . LEU A 1 120 ? 38.162 32.394 6.247 1.00 27.08 120 LEU A N 1
ATOM 850 C CA . LEU A 1 120 ? 37.130 32.857 5.307 1.00 26.79 120 LEU A CA 1
ATOM 851 C C . LEU A 1 120 ? 37.145 34.384 5.093 1.00 27.56 120 LEU A C 1
ATOM 852 O O . LEU A 1 120 ? 36.987 34.868 3.967 1.00 26.92 120 LEU A O 1
ATOM 857 N N . LYS A 1 121 ? 37.326 35.136 6.177 1.00 28.13 121 LYS A N 1
ATOM 858 C CA . LYS A 1 121 ? 37.358 36.605 6.109 1.00 28.70 121 LYS A CA 1
ATOM 859 C C . LYS A 1 121 ? 38.450 37.170 5.196 1.00 28.78 121 LYS A C 1
ATOM 860 O O . LYS A 1 121 ? 38.269 38.225 4.580 1.00 28.90 121 LYS A O 1
ATOM 866 N N . GLY A 1 122 ? 39.576 36.472 5.109 1.00 28.70 122 GLY A N 1
ATOM 867 C CA . GLY A 1 122 ? 40.709 36.978 4.357 1.00 28.11 122 GLY A CA 1
ATOM 868 C C . GLY A 1 122 ? 40.908 36.389 2.982 1.00 28.04 122 GLY A C 1
ATOM 869 O O . GLY A 1 122 ? 41.783 36.843 2.246 1.00 28.44 122 GLY A O 1
ATOM 870 N N . ASN A 1 123 ? 40.096 35.396 2.612 1.00 27.22 123 ASN A N 1
ATOM 871 C CA . ASN A 1 123 ? 40.409 34.562 1.459 1.00 26.63 123 ASN A CA 1
ATOM 872 C C . ASN A 1 123 ? 39.159 34.151 0.665 1.00 26.29 123 ASN A C 1
ATOM 873 O O . ASN A 1 123 ? 38.459 33.216 1.055 1.00 25.65 123 ASN A O 1
ATOM 878 N N . THR A 1 124 ? 38.885 34.840 -0.449 1.00 25.73 124 THR A N 1
ATOM 879 C CA . THR A 1 124 ? 37.708 34.495 -1.272 1.00 25.57 124 THR A CA 1
ATOM 880 C C . THR A 1 124 ? 37.796 33.097 -1.915 1.00 25.33 124 THR A C 1
ATOM 881 O O . THR A 1 124 ? 36.766 32.444 -2.099 1.00 24.97 124 THR A O 1
ATOM 885 N N . SER A 1 125 ? 39.009 32.650 -2.256 1.00 24.49 125 SER A N 1
ATOM 886 C CA . SER A 1 125 ? 39.229 31.284 -2.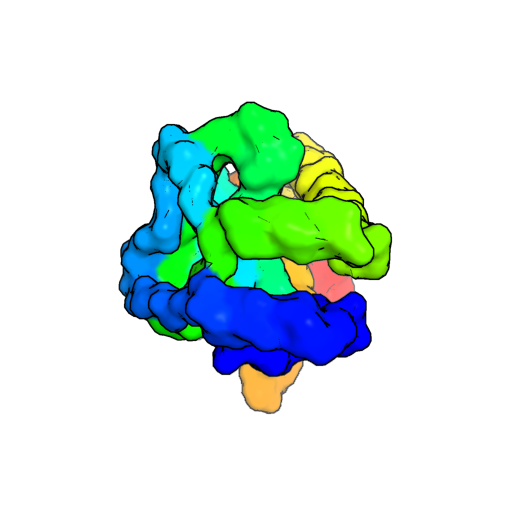777 1.00 24.42 125 SER A CA 1
ATOM 887 C C . SER A 1 125 ? 38.777 30.201 -1.800 1.00 22.95 125 SER A C 1
ATOM 888 O O . SER A 1 125 ? 38.184 29.194 -2.197 1.00 21.95 125 SER A O 1
ATOM 891 N N . PHE A 1 126 ? 39.112 30.406 -0.534 1.00 22.71 126 PHE A N 1
ATOM 892 C CA . PHE A 1 126 ? 38.685 29.544 0.577 1.00 22.25 126 PHE A CA 1
ATOM 893 C C . PHE A 1 126 ? 37.154 29.562 0.679 1.00 21.92 126 PHE A C 1
ATOM 894 O O . PHE A 1 126 ? 36.525 28.524 0.818 1.00 21.76 126 PHE A O 1
ATOM 902 N N . CYS A 1 127 ? 36.558 30.750 0.613 1.00 21.84 127 CYS A N 1
ATOM 903 C CA . CYS A 1 127 ? 35.090 30.872 0.599 1.00 21.85 127 CYS A CA 1
ATOM 904 C C . CYS A 1 127 ? 34.480 30.094 -0.563 1.00 21.42 127 CYS A C 1
ATOM 905 O O . CYS A 1 127 ? 33.509 29.350 -0.392 1.00 20.07 127 CYS A O 1
ATOM 908 N N . ARG A 1 128 ? 35.067 30.260 -1.745 1.00 21.19 128 ARG A N 1
ATOM 909 C CA . ARG A 1 128 ? 34.495 29.685 -2.961 1.00 21.80 128 ARG A CA 1
ATOM 910 C C . ARG A 1 128 ? 34.622 28.159 -3.024 1.00 21.46 128 ARG A C 1
ATOM 911 O O . ARG A 1 128 ? 33.796 27.477 -3.663 1.00 21.18 128 ARG A O 1
ATOM 919 N N . TYR A 1 129 ? 35.640 27.629 -2.350 1.00 20.94 129 TYR A N 1
ATOM 920 C CA . TYR A 1 129 ? 35.766 26.186 -2.162 1.00 20.71 129 TYR A CA 1
ATOM 921 C C . TYR A 1 129 ? 34.519 25.645 -1.437 1.00 19.54 129 TYR A C 1
ATOM 922 O O . TYR A 1 129 ? 33.943 24.649 -1.859 1.00 18.14 129 TYR A O 1
ATOM 931 N N . PHE A 1 130 ? 34.114 26.306 -0.353 1.00 19.07 130 PHE A N 1
ATOM 932 C CA . PHE A 1 130 ? 32.959 25.832 0.424 1.00 18.58 130 PHE A CA 1
ATOM 933 C C . PHE A 1 130 ? 31.641 26.096 -0.285 1.00 18.33 130 PHE A C 1
ATOM 934 O O . PHE A 1 130 ? 30.693 25.331 -0.127 1.00 17.85 130 PHE A O 1
ATOM 942 N N . LEU A 1 131 ? 31.586 27.185 -1.055 1.00 17.30 131 LEU A N 1
ATOM 943 C CA . LEU A 1 131 ? 30.426 27.491 -1.888 1.00 16.79 131 LEU A CA 1
ATOM 944 C C . LEU A 1 131 ? 30.152 26.331 -2.848 1.00 17.29 131 LEU A C 1
ATOM 945 O O . LEU A 1 131 ? 29.023 25.866 -2.950 1.00 16.37 131 LEU A O 1
ATOM 950 N N . LYS A 1 132 ? 31.200 25.859 -3.529 1.00 16.87 132 LYS A N 1
ATOM 951 C CA . LYS A 1 132 ? 31.058 24.725 -4.427 1.00 17.95 132 LYS A CA 1
ATOM 952 C C . LYS A 1 132 ? 30.653 23.467 -3.661 1.00 17.53 132 LYS A C 1
ATOM 953 O O . LYS A 1 132 ? 29.764 22.730 -4.099 1.00 17.26 132 LYS A O 1
ATOM 959 N N . ALA A 1 133 ? 31.299 23.225 -2.520 1.00 17.05 133 ALA A N 1
ATOM 960 C CA . ALA A 1 133 ? 31.015 22.021 -1.730 1.00 17.06 133 ALA A CA 1
ATOM 961 C C . ALA A 1 133 ? 29.549 21.993 -1.298 1.00 16.94 133 ALA A C 1
ATOM 962 O O . ALA A 1 133 ? 28.862 20.967 -1.450 1.00 15.97 133 ALA A O 1
ATOM 964 N N . LEU A 1 134 ? 29.054 23.125 -0.788 1.00 16.94 134 LEU A N 1
ATOM 965 C CA . LEU A 1 134 ? 27.646 23.201 -0.383 1.00 17.05 134 LEU A CA 1
ATOM 966 C C . LEU A 1 134 ? 26.683 23.073 -1.559 1.00 16.56 134 LEU A C 1
ATOM 967 O O . LEU A 1 134 ? 25.631 22.439 -1.442 1.00 16.49 134 LEU A O 1
ATOM 972 N N . ALA A 1 135 ? 27.032 23.673 -2.693 1.00 16.48 135 ALA A N 1
ATOM 973 C CA . ALA A 1 135 ? 26.166 23.617 -3.861 1.00 15.80 135 ALA A CA 1
ATOM 974 C C . ALA A 1 135 ? 26.076 22.187 -4.381 1.00 16.33 135 ALA A C 1
ATOM 975 O O . ALA A 1 135 ? 24.984 21.738 -4.745 1.00 15.69 135 ALA A O 1
ATOM 977 N N . LYS A 1 136 ? 27.210 21.480 -4.403 1.00 16.24 136 LYS A N 1
ATOM 978 C CA . LYS A 1 136 ? 27.235 20.054 -4.757 1.00 17.48 136 LYS A CA 1
ATOM 979 C C . LYS A 1 136 ? 26.327 19.220 -3.849 1.00 17.11 136 LYS A C 1
ATOM 980 O O . LYS A 1 136 ? 25.537 18.408 -4.343 1.00 16.50 136 LYS A O 1
ATOM 986 N N . GLU A 1 137 ? 26.464 19.420 -2.532 1.00 16.57 137 GLU A N 1
ATOM 987 C CA . GLU A 1 137 ? 25.676 18.699 -1.527 1.00 17.22 137 GLU A CA 1
ATOM 988 C C . GLU A 1 137 ? 24.194 18.975 -1.719 1.00 17.02 137 GLU A C 1
ATOM 989 O O . GLU A 1 137 ? 23.370 18.057 -1.644 1.00 16.44 137 GLU A O 1
ATOM 995 N N . LEU A 1 138 ? 23.855 20.237 -1.989 1.00 16.43 138 LEU A N 1
ATOM 996 C CA . LEU A 1 138 ? 22.451 20.587 -2.232 1.00 16.83 138 LEU A CA 1
ATOM 997 C C . LEU A 1 138 ? 21.932 19.884 -3.491 1.00 16.20 138 LEU A C 1
ATOM 998 O O . LEU A 1 138 ? 20.802 19.390 -3.499 1.00 16.25 138 LEU A O 1
ATOM 1003 N N . GLY A 1 139 ? 22.760 19.815 -4.534 1.00 15.40 139 GLY A N 1
ATOM 1004 C CA . GLY A 1 139 ? 22.358 19.106 -5.768 1.00 16.07 139 GLY A CA 1
ATOM 1005 C C . GLY A 1 139 ? 22.075 17.642 -5.465 1.00 16.01 139 GLY A C 1
ATOM 1006 O O . GLY A 1 139 ? 21.048 17.101 -5.886 1.00 16.42 139 GLY A O 1
ATOM 1007 N N . TYR A 1 140 ? 22.968 16.999 -4.708 1.00 16.22 140 TYR A N 1
ATOM 1008 C CA . TYR A 1 140 ? 22.777 15.586 -4.318 1.00 17.22 140 TYR A CA 1
ATOM 1009 C C . TYR A 1 140 ? 21.518 15.390 -3.484 1.00 16.63 140 TYR A C 1
ATOM 1010 O O . TYR A 1 140 ? 20.769 14.423 -3.688 1.00 16.41 140 TYR A O 1
ATOM 1019 N N . ALA A 1 141 ? 21.315 16.284 -2.517 1.00 16.27 141 ALA A N 1
ATOM 1020 C CA . ALA A 1 141 ? 20.164 16.225 -1.621 1.00 16.95 141 ALA A CA 1
ATOM 1021 C C . ALA A 1 141 ? 18.833 16.316 -2.374 1.00 17.41 141 ALA A C 1
ATOM 1022 O O . ALA A 1 141 ? 17.941 15.482 -2.165 1.00 16.98 141 ALA A O 1
ATOM 1024 N N . GLU A 1 142 ? 18.706 17.295 -3.271 1.00 17.98 142 GLU A N 1
ATOM 1025 C CA . GLU A 1 142 ? 17.450 17.502 -3.994 1.00 19.30 142 GLU A CA 1
ATOM 1026 C C . GLU A 1 142 ? 17.176 16.333 -4.942 1.00 19.74 142 GLU A C 1
ATOM 1027 O O . GLU A 1 142 ? 16.032 15.903 -5.075 1.00 19.44 142 GLU A O 1
ATOM 1033 N N . ARG A 1 143 ? 18.227 15.807 -5.574 1.00 20.42 143 ARG A N 1
ATOM 1034 C CA . ARG A 1 143 ? 18.133 14.604 -6.419 1.00 22.73 143 ARG A CA 1
ATOM 1035 C C . ARG A 1 143 ? 17.634 13.413 -5.592 1.00 22.66 143 ARG A C 1
ATOM 1036 O O . ARG A 1 143 ? 16.742 12.665 -6.016 1.00 22.51 143 ARG A O 1
ATOM 1044 N N . ARG A 1 144 ? 18.203 13.256 -4.401 1.00 22.31 144 ARG A N 1
ATOM 1045 C CA . ARG A 1 144 ? 17.867 12.121 -3.536 1.00 22.77 144 ARG A CA 1
ATOM 1046 C C . ARG A 1 144 ? 16.398 12.155 -3.105 1.00 21.55 144 ARG A C 1
ATOM 1047 O O . ARG A 1 144 ? 15.758 11.111 -3.000 1.00 20.82 144 ARG A O 1
ATOM 1055 N N . THR A 1 145 ? 15.862 13.350 -2.887 1.00 20.76 145 THR A N 1
ATOM 1056 C CA . THR A 1 145 ? 14.444 13.486 -2.538 1.00 20.78 145 THR A CA 1
ATOM 1057 C C . THR A 1 145 ? 13.548 12.898 -3.630 1.00 21.08 145 THR A C 1
ATOM 1058 O O . THR A 1 145 ? 12.577 12.191 -3.323 1.00 21.31 145 THR A O 1
ATOM 1062 N N . VAL A 1 146 ? 13.875 13.189 -4.889 1.00 21.65 146 VAL A N 1
ATOM 1063 C CA . VAL A 1 146 ? 13.118 12.659 -6.042 1.00 21.91 146 VAL A CA 1
ATOM 1064 C C . VAL A 1 146 ? 13.242 11.142 -6.107 1.00 22.20 146 VAL A C 1
ATOM 1065 O O . VAL A 1 146 ? 12.237 10.453 -6.186 1.00 22.40 146 VAL A O 1
ATOM 1069 N N . THR A 1 147 ? 14.470 10.630 -6.057 1.00 22.12 147 THR A N 1
ATOM 1070 C CA . THR A 1 147 ? 14.710 9.185 -5.971 1.00 22.71 147 THR A CA 1
ATOM 1071 C C . THR A 1 147 ? 13.905 8.490 -4.882 1.00 21.82 147 THR A C 1
ATOM 1072 O O . THR A 1 147 ? 13.190 7.517 -5.146 1.00 22.00 147 THR A O 1
ATOM 1076 N N . LEU A 1 148 ? 14.018 8.984 -3.655 1.00 21.03 148 LEU A N 1
ATOM 1077 C CA . LEU A 1 148 ? 13.432 8.285 -2.517 1.00 20.76 148 LEU A CA 1
ATOM 1078 C C . LEU A 1 148 ? 11.903 8.341 -2.500 1.00 20.74 148 LEU A C 1
ATOM 1079 O O . LEU A 1 148 ? 11.272 7.443 -1.968 1.00 21.19 148 LEU A O 1
ATOM 1084 N N . THR A 1 149 ? 11.317 9.405 -3.048 1.00 20.47 149 THR A N 1
ATOM 1085 C CA . THR A 1 149 ? 9.858 9.571 -3.016 1.00 19.95 149 THR A CA 1
ATOM 1086 C C . THR A 1 149 ? 9.146 8.996 -4.245 1.00 21.47 149 THR A C 1
ATOM 1087 O O . THR A 1 149 ? 7.938 8.747 -4.195 1.00 22.67 149 THR A O 1
ATOM 1091 N N . GLN A 1 150 ? 9.874 8.798 -5.339 1.00 21.41 150 GLN A N 1
ATOM 1092 C CA . GLN A 1 150 ? 9.237 8.488 -6.616 1.00 23.14 150 GLN A CA 1
ATOM 1093 C C . GLN A 1 150 ? 9.637 7.150 -7.224 1.00 23.66 150 GLN A C 1
ATOM 1094 O O . GLN A 1 150 ? 8.836 6.524 -7.925 1.00 24.17 150 GLN A O 1
ATOM 1100 N N . LYS A 1 151 ? 10.861 6.703 -6.964 1.00 24.22 151 LYS A N 1
ATOM 1101 C CA . LYS A 1 151 ? 11.300 5.441 -7.549 1.00 24.98 151 LYS A CA 1
ATOM 1102 C C . LYS A 1 151 ? 10.727 4.269 -6.772 1.00 25.61 151 LYS A C 1
ATOM 1103 O O . LYS A 1 151 ? 10.450 4.378 -5.583 1.00 25.78 151 LYS A O 1
ATOM 1109 N N . HIS A 1 152 ? 10.533 3.149 -7.457 1.00 26.35 152 HIS A N 1
ATOM 1110 C CA . HIS A 1 152 ? 10.048 1.956 -6.798 1.00 27.30 152 HIS A CA 1
ATOM 1111 C C . HIS A 1 152 ? 11.211 1.235 -6.114 1.00 27.18 152 HIS A C 1
ATOM 1112 O O . HIS A 1 152 ? 12.364 1.644 -6.259 1.00 26.19 152 HIS A O 1
ATOM 1119 N N . VAL A 1 153 ? 10.899 0.187 -5.355 1.00 27.24 153 VAL A N 1
ATOM 1120 C CA . VAL A 1 153 ? 11.882 -0.488 -4.491 1.00 27.75 153 VAL A CA 1
ATOM 1121 C C . VAL A 1 153 ? 13.148 -0.902 -5.227 1.00 27.30 153 VAL A C 1
ATOM 1122 O O . VAL A 1 153 ? 14.255 -0.664 -4.738 1.00 27.12 153 VAL A O 1
ATOM 1126 N N . ARG A 1 154 ? 12.986 -1.474 -6.420 1.00 27.51 154 ARG A N 1
ATOM 1127 C CA . ARG A 1 154 ? 14.120 -1.891 -7.242 1.00 27.35 154 ARG A CA 1
ATOM 1128 C C . ARG A 1 154 ? 15.011 -0.730 -7.673 1.00 27.46 154 ARG A C 1
ATOM 1129 O O . ARG A 1 154 ? 16.243 -0.845 -7.635 1.00 26.85 154 ARG A O 1
ATOM 1137 N N . GLY A 1 155 ? 14.393 0.374 -8.094 1.00 26.33 155 GLY A N 1
ATOM 1138 C CA . GLY A 1 155 ? 15.141 1.549 -8.538 1.00 25.69 155 GLY A CA 1
ATOM 1139 C C . GLY A 1 155 ? 15.898 2.209 -7.397 1.00 24.88 155 GLY A C 1
ATOM 1140 O O . GLY A 1 155 ? 17.082 2.544 -7.538 1.00 24.58 155 GLY A O 1
ATOM 1141 N N . ARG A 1 156 ? 15.213 2.385 -6.271 1.00 24.03 156 ARG A N 1
ATOM 1142 C CA . ARG A 1 156 ? 15.815 2.983 -5.070 1.00 23.76 156 ARG A CA 1
ATOM 1143 C C . ARG A 1 156 ? 17.053 2.218 -4.588 1.00 23.36 156 ARG A C 1
ATOM 1144 O O . ARG A 1 156 ? 18.089 2.821 -4.300 1.00 22.00 156 ARG A O 1
ATOM 1152 N N . LEU A 1 157 ? 16.939 0.895 -4.478 1.00 23.41 157 LEU A N 1
ATOM 1153 C CA . LEU A 1 157 ? 18.069 0.109 -3.978 1.00 23.40 157 LEU A CA 1
ATOM 1154 C C . LEU A 1 157 ? 19.228 0.085 -4.979 1.00 23.30 157 LEU A C 1
ATOM 1155 O O . LEU A 1 157 ? 20.395 0.232 -4.588 1.00 23.41 157 LEU A O 1
ATOM 1160 N N . ALA A 1 158 ? 18.920 -0.104 -6.262 1.00 23.02 158 ALA A N 1
ATOM 1161 C CA . ALA A 1 158 ? 19.949 -0.048 -7.305 1.00 22.90 158 ALA A CA 1
ATOM 1162 C C . ALA A 1 158 ? 20.647 1.313 -7.287 1.00 23.08 158 ALA A C 1
ATOM 1163 O O . ALA A 1 158 ? 21.868 1.395 -7.384 1.00 23.00 158 ALA A O 1
ATOM 1165 N N . GLU A 1 159 ? 19.875 2.384 -7.133 1.00 23.16 159 GLU A N 1
ATOM 1166 C CA . GLU A 1 159 ? 20.478 3.716 -7.085 1.00 23.41 159 GLU A CA 1
ATOM 1167 C C . GLU A 1 159 ? 21.446 3.829 -5.898 1.00 21.97 159 GLU A C 1
ATOM 1168 O O . GLU A 1 159 ? 22.585 4.257 -6.066 1.00 21.53 159 GLU A O 1
ATOM 1174 N N . THR A 1 160 ? 20.981 3.433 -4.717 1.00 21.02 160 THR A N 1
ATOM 1175 C CA . THR A 1 160 ? 21.818 3.396 -3.501 1.00 20.49 160 THR A CA 1
ATOM 1176 C C . THR A 1 160 ? 23.137 2.660 -3.745 1.00 19.84 160 THR A C 1
ATOM 1177 O O . THR A 1 160 ? 24.204 3.200 -3.453 1.00 19.07 160 THR A O 1
ATOM 1181 N N . LEU A 1 161 ? 23.057 1.437 -4.275 1.00 19.43 161 LEU A N 1
ATOM 1182 C CA . LEU A 1 161 ? 24.252 0.629 -4.548 1.00 19.38 161 LEU A CA 1
ATOM 1183 C C . LEU A 1 161 ? 25.211 1.325 -5.541 1.00 19.56 161 LEU A C 1
ATOM 1184 O O . LEU A 1 161 ? 26.434 1.313 -5.359 1.00 18.61 161 LEU A O 1
ATOM 1189 N N . LEU A 1 162 ? 24.666 1.951 -6.577 1.00 19.92 162 LEU A N 1
ATOM 1190 C CA . LEU A 1 162 ? 25.529 2.661 -7.549 1.00 20.26 162 LEU A CA 1
ATOM 1191 C C . LEU A 1 162 ? 26.175 3.913 -6.940 1.00 20.07 162 LEU A C 1
ATOM 1192 O O . LEU A 1 162 ? 27.308 4.265 -7.287 1.00 20.21 162 LEU A O 1
ATOM 1197 N N . ILE A 1 163 ? 25.471 4.560 -6.009 1.00 19.76 163 ILE A N 1
ATOM 1198 C CA . ILE A 1 163 ? 26.050 5.695 -5.265 1.00 19.60 163 ILE A CA 1
ATOM 1199 C C . ILE A 1 163 ? 27.225 5.272 -4.368 1.00 19.50 163 ILE A C 1
ATOM 1200 O O . ILE A 1 163 ? 28.224 5.995 -4.261 1.00 19.28 163 ILE A O 1
ATOM 1205 N N . LEU A 1 164 ? 27.089 4.113 -3.731 1.00 19.16 164 LEU A N 1
ATOM 1206 C CA . LEU A 1 164 ? 28.169 3.552 -2.901 1.00 19.43 164 LEU A CA 1
ATOM 1207 C C . LEU A 1 164 ? 29.342 3.180 -3.795 1.00 20.06 164 LEU A C 1
ATOM 1208 O O . LEU A 1 164 ? 30.491 3.485 -3.460 1.00 19.93 164 LEU A O 1
ATOM 1213 N N . LYS A 1 165 ? 29.046 2.568 -4.945 1.00 19.91 165 LYS A N 1
ATOM 1214 C CA . LYS A 1 165 ? 30.070 2.250 -5.953 1.00 21.69 165 LYS A CA 1
ATOM 1215 C C . LYS A 1 165 ? 30.844 3.516 -6.320 1.00 21.62 165 LYS A C 1
ATOM 1216 O O . LYS A 1 165 ? 32.083 3.536 -6.288 1.00 21.52 165 LYS A O 1
ATOM 1222 N N . GLU A 1 166 ? 30.107 4.579 -6.632 1.00 21.88 166 GLU A N 1
ATOM 1223 C CA . GLU A 1 166 ? 30.737 5.833 -7.029 1.00 22.29 166 GLU A CA 1
ATOM 1224 C C . GLU A 1 166 ? 31.602 6.428 -5.912 1.00 21.38 166 GLU A C 1
ATOM 1225 O O . GLU A 1 166 ? 32.734 6.826 -6.170 1.00 21.58 166 GLU A O 1
ATOM 1231 N N . ASN A 1 167 ? 31.086 6.465 -4.683 1.00 20.29 167 ASN A N 1
ATOM 1232 C CA . ASN A 1 167 ? 31.750 7.153 -3.577 1.00 20.64 167 ASN A CA 1
ATOM 1233 C C . ASN A 1 167 ? 32.857 6.357 -2.905 1.00 20.86 167 ASN A C 1
ATOM 1234 O O . ASN A 1 167 ? 33.813 6.943 -2.381 1.00 20.89 167 ASN A O 1
ATOM 1239 N N . PHE A 1 168 ? 32.732 5.024 -2.914 1.00 20.42 168 PHE A N 1
ATOM 1240 C CA . PHE A 1 168 ? 33.670 4.152 -2.193 1.00 20.78 168 PHE A CA 1
ATOM 1241 C C . PHE A 1 168 ? 34.413 3.125 -3.052 1.00 21.07 168 PHE A C 1
ATOM 1242 O O . PHE A 1 168 ? 35.451 2.615 -2.634 1.00 21.47 168 PHE A O 1
ATOM 1250 N N . GLY A 1 169 ? 33.897 2.849 -4.245 1.00 21.32 169 GLY A N 1
ATOM 1251 C CA . GLY A 1 169 ? 34.625 2.064 -5.231 1.00 22.54 169 GLY A CA 1
ATOM 1252 C C . GLY A 1 169 ? 34.616 0.574 -4.947 1.00 23.76 169 GLY A C 1
ATOM 1253 O O . GLY A 1 169 ? 33.759 0.074 -4.205 1.00 22.77 169 GLY A O 1
ATOM 1254 N N . PHE A 1 170 ? 35.563 -0.131 -5.560 1.00 24.69 170 PHE A N 1
ATOM 1255 C CA . PHE A 1 170 ? 35.625 -1.596 -5.492 1.00 26.08 170 PHE A CA 1
ATOM 1256 C C . PHE A 1 170 ? 36.875 -2.070 -4.759 1.00 26.83 170 PHE A C 1
ATOM 1257 O O . PHE A 1 170 ? 37.878 -1.341 -4.673 1.00 26.12 170 PHE A O 1
ATOM 1265 N N . GLU A 1 171 ? 36.803 -3.301 -4.249 1.00 28.15 171 GLU A N 1
ATOM 1266 C CA . GLU A 1 171 ? 37.967 -4.022 -3.727 1.00 29.78 171 GLU A CA 1
ATOM 1267 C C . GLU A 1 171 ? 38.851 -4.465 -4.898 1.00 29.86 171 GLU A C 1
ATOM 1268 O O . GLU A 1 171 ? 38.544 -4.174 -6.051 1.00 29.60 171 GLU A O 1
ATOM 1274 N N . ASN A 1 172 ? 39.931 -5.189 -4.601 1.00 31.35 172 ASN A N 1
ATOM 1275 C CA 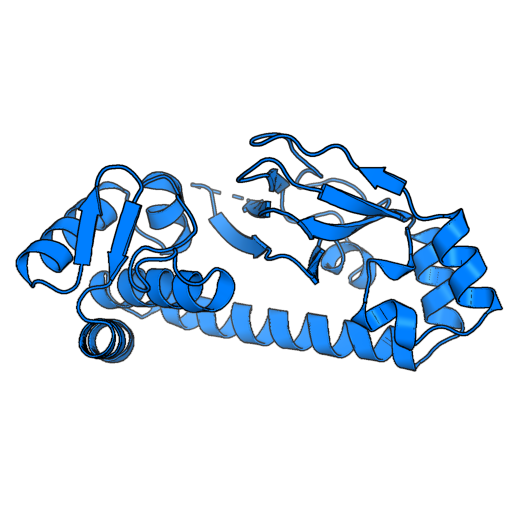. ASN A 1 172 ? 40.870 -5.645 -5.642 1.00 32.41 172 ASN A CA 1
ATOM 1276 C C . ASN A 1 172 ? 40.217 -6.442 -6.770 1.00 32.28 172 ASN A C 1
ATOM 1277 O O . ASN A 1 172 ? 40.687 -6.404 -7.900 1.00 32.49 172 ASN A O 1
ATOM 1282 N N . ASP A 1 173 ? 39.127 -7.151 -6.469 1.00 31.91 173 ASP A N 1
ATOM 1283 C CA . ASP A 1 173 ? 38.421 -7.925 -7.486 1.00 31.23 173 ASP A CA 1
ATOM 1284 C C . ASP A 1 173 ? 37.666 -7.054 -8.483 1.00 30.57 173 ASP A C 1
ATOM 1285 O O . ASP A 1 173 ? 37.164 -7.544 -9.491 1.00 30.70 173 ASP A O 1
ATOM 1290 N N . GLY A 1 174 ? 37.573 -5.759 -8.203 1.00 29.60 174 GLY A N 1
ATOM 1291 C CA . GLY A 1 174 ? 36.941 -4.839 -9.141 1.00 28.70 174 GLY A CA 1
ATOM 1292 C C . GLY A 1 174 ? 35.438 -5.003 -9.270 1.00 28.06 174 GLY A C 1
ATOM 1293 O O . GLY A 1 174 ? 34.850 -4.546 -10.250 1.00 27.62 174 GLY A O 1
ATOM 1294 N N . ALA A 1 175 ? 34.815 -5.652 -8.283 1.00 27.48 175 ALA A N 1
ATOM 1295 C CA . ALA A 1 175 ? 33.374 -5.922 -8.323 1.00 26.79 175 ALA A CA 1
ATOM 1296 C C . ALA A 1 175 ? 32.695 -5.846 -6.951 1.00 26.41 175 ALA A C 1
ATOM 1297 O O . ALA A 1 175 ? 31.498 -5.535 -6.860 1.00 26.23 175 ALA A O 1
ATOM 1299 N N . THR A 1 176 ? 33.457 -6.119 -5.898 1.00 25.44 176 THR A N 1
ATOM 1300 C CA . THR A 1 176 ? 32.934 -6.096 -4.531 1.00 25.53 176 THR A CA 1
ATOM 1301 C C . THR A 1 176 ? 33.041 -4.684 -3.987 1.00 24.92 176 THR A C 1
ATOM 1302 O O . THR A 1 176 ? 34.135 -4.122 -3.963 1.00 24.12 176 THR A O 1
ATOM 1306 N N . LEU A 1 177 ? 31.907 -4.124 -3.554 1.00 24.31 177 LEU A N 1
ATOM 1307 C CA . LEU A 1 177 ? 31.880 -2.780 -2.970 1.00 24.47 177 LEU A CA 1
ATOM 1308 C C . LEU A 1 177 ? 32.787 -2.692 -1.737 1.00 24.14 177 LEU A C 1
ATOM 1309 O O . LEU A 1 177 ? 32.768 -3.593 -0.883 1.00 23.87 177 LEU A O 1
ATOM 1314 N N . SER A 1 178 ? 33.576 -1.615 -1.660 1.00 23.81 178 SER A N 1
ATOM 1315 C CA . SER A 1 178 ? 34.519 -1.374 -0.555 1.00 24.18 178 SER A CA 1
ATOM 1316 C C . SER A 1 178 ? 33.873 -0.757 0.681 1.00 23.93 178 SER A C 1
ATOM 1317 O O . SER A 1 178 ? 34.554 -0.173 1.521 1.00 24.92 178 SER A O 1
ATOM 1320 N N . ILE A 1 179 ? 32.562 -0.869 0.796 1.00 22.78 179 ILE A N 1
ATOM 1321 C CA . ILE A 1 179 ? 31.882 -0.435 2.006 1.00 22.19 179 ILE A CA 1
ATOM 1322 C C . ILE A 1 179 ? 30.972 -1.573 2.436 1.00 22.83 179 ILE A C 1
ATOM 1323 O O . ILE A 1 179 ? 30.416 -2.263 1.583 1.00 22.50 179 ILE A O 1
ATOM 1328 N N . TYR A 1 180 ? 30.826 -1.754 3.747 1.00 23.59 180 TYR A N 1
ATOM 1329 C CA . TYR A 1 180 ? 30.179 -2.938 4.300 1.00 24.11 180 TYR A CA 1
ATOM 1330 C C . TYR A 1 180 ? 29.082 -2.543 5.285 1.00 24.40 180 TYR A C 1
AT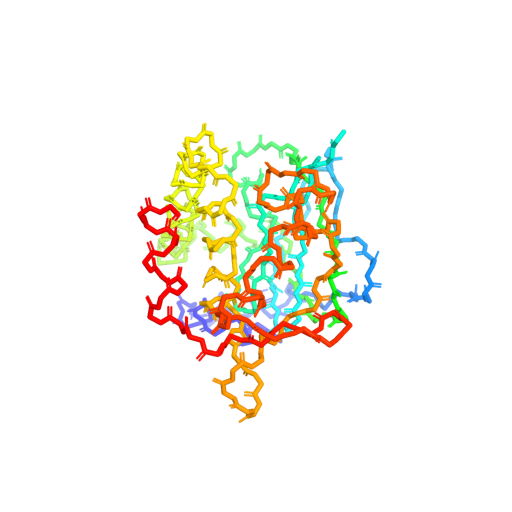OM 1331 O O . TYR A 1 180 ? 29.189 -2.762 6.486 1.00 25.05 180 TYR A O 1
ATOM 1340 N N . LEU A 1 181 ? 28.030 -1.936 4.754 1.00 24.16 181 LEU A N 1
ATOM 1341 C CA . LEU A 1 181 ? 26.892 -1.513 5.560 1.00 24.45 181 LEU A CA 1
ATOM 1342 C C . LEU A 1 181 ? 26.033 -2.699 6.000 1.00 24.58 181 LEU A C 1
ATOM 1343 O O . LEU A 1 181 ? 25.966 -3.733 5.315 1.00 24.01 181 LEU A O 1
ATOM 1348 N N . SER A 1 182 ? 25.381 -2.541 7.149 1.00 25.05 182 SER A N 1
ATOM 1349 C CA . SER A 1 182 ? 24.395 -3.498 7.611 1.00 25.60 182 SER A CA 1
ATOM 1350 C C . SER A 1 182 ? 23.186 -3.409 6.695 1.00 26.03 182 SER A C 1
ATOM 1351 O O . SER A 1 182 ? 23.034 -2.427 5.948 1.00 25.58 182 SER A O 1
ATOM 1354 N N . ARG A 1 183 ? 22.323 -4.421 6.756 1.00 25.65 183 ARG A N 1
ATOM 1355 C CA . ARG A 1 183 ? 21.070 -4.411 6.000 1.00 25.98 183 ARG A CA 1
ATOM 1356 C C . ARG A 1 183 ? 20.202 -3.219 6.397 1.00 25.76 183 ARG A C 1
ATOM 1357 O O . ARG A 1 183 ? 19.506 -2.630 5.552 1.00 25.60 183 ARG A O 1
ATOM 1365 N N . GLU A 1 184 ? 20.274 -2.869 7.678 1.00 25.58 184 GLU A N 1
ATOM 1366 C CA . GLU A 1 184 ? 19.523 -1.763 8.264 1.00 25.48 184 GLU A CA 1
ATOM 1367 C C . GLU A 1 184 ? 19.968 -0.411 7.694 1.00 25.13 184 GLU A C 1
ATOM 1368 O O . GLU A 1 184 ? 19.141 0.436 7.355 1.00 24.82 184 GLU A O 1
ATOM 1374 N N . GLU A 1 185 ? 21.277 -0.224 7.594 1.00 24.08 185 GLU A N 1
ATOM 1375 C CA . GLU A 1 185 ? 21.840 0.960 6.973 1.00 23.93 185 GLU A CA 1
ATOM 1376 C C . GLU A 1 185 ? 21.475 1.056 5.492 1.00 23.76 185 GLU A C 1
ATOM 1377 O O . GLU A 1 185 ? 21.106 2.133 5.010 1.00 22.81 185 GLU A O 1
ATOM 1383 N N . LEU A 1 186 ? 21.575 -0.065 4.776 1.00 22.89 186 LEU A N 1
ATOM 1384 C CA . LEU A 1 186 ? 21.238 -0.088 3.358 1.00 23.28 186 LEU A CA 1
ATOM 1385 C C . LEU A 1 186 ? 19.757 0.196 3.140 1.00 23.22 186 LEU A C 1
ATOM 1386 O O . LEU A 1 186 ? 19.393 0.927 2.217 1.00 22.67 186 LEU A O 1
ATOM 1391 N N . ALA A 1 187 ? 18.908 -0.384 3.988 1.00 22.62 187 ALA A N 1
ATOM 1392 C CA . ALA A 1 187 ? 17.465 -0.138 3.934 1.00 22.90 187 ALA A CA 1
ATOM 1393 C C . ALA A 1 187 ? 17.128 1.328 4.204 1.00 23.09 187 ALA A C 1
ATOM 1394 O O . ALA A 1 187 ? 16.397 1.949 3.429 1.00 23.19 187 ALA A O 1
ATOM 1396 N N . THR A 1 188 ? 17.676 1.881 5.285 1.00 23.35 188 THR A N 1
ATOM 1397 C CA . THR A 1 188 ? 17.397 3.267 5.681 1.00 24.69 188 THR A CA 1
ATOM 1398 C C . THR A 1 188 ? 17.849 4.237 4.574 1.00 24.59 188 THR A C 1
ATOM 1399 O O . THR A 1 188 ? 17.103 5.143 4.164 1.00 25.21 188 THR A O 1
ATOM 1403 N N . LEU A 1 189 ? 19.068 4.029 4.092 1.00 24.02 189 LEU A N 1
ATOM 1404 C CA . LEU A 1 189 ? 19.642 4.844 3.017 1.00 24.36 189 LEU A CA 1
ATOM 1405 C C . LEU A 1 189 ? 18.729 4.894 1.787 1.00 24.35 189 LEU A C 1
ATOM 1406 O O . LEU A 1 189 ? 18.636 5.928 1.102 1.00 24.50 189 LEU A O 1
ATOM 1411 N N . SER A 1 190 ? 18.033 3.790 1.533 1.00 23.57 190 SER A N 1
ATOM 1412 C CA . SER A 1 190 ? 17.244 3.634 0.325 1.00 24.24 190 SER A CA 1
ATOM 1413 C C . SER A 1 190 ? 15.722 3.751 0.543 1.00 23.13 190 SER A C 1
ATOM 1414 O O . SER A 1 190 ? 14.936 3.423 -0.343 1.00 23.18 190 SER A O 1
ATOM 1417 N N . ASN A 1 191 ? 15.325 4.241 1.716 1.00 22.95 191 ASN A N 1
ATOM 1418 C CA . ASN A 1 191 ? 13.924 4.486 2.072 1.00 22.60 191 ASN A CA 1
ATOM 1419 C C . ASN A 1 191 ? 13.057 3.234 1.927 1.00 22.54 191 ASN A C 1
ATOM 1420 O O . ASN A 1 191 ? 12.026 3.261 1.251 1.00 21.43 191 ASN A O 1
ATOM 1425 N N . MET A 1 192 ? 13.493 2.134 2.536 1.00 22.79 192 MET A N 1
ATOM 1426 C CA . MET A 1 192 ? 12.675 0.919 2.572 1.00 23.05 192 MET A CA 1
ATOM 1427 C C . MET A 1 192 ? 12.843 0.165 3.877 1.00 24.56 192 MET A C 1
ATOM 1428 O O . MET A 1 192 ? 13.724 0.485 4.677 1.00 24.36 192 MET A O 1
ATOM 1433 N N . THR A 1 193 ? 11.960 -0.809 4.100 1.00 25.84 193 THR A N 1
ATOM 1434 C CA . THR A 1 193 ? 12.075 -1.697 5.246 1.00 26.86 193 THR A CA 1
ATOM 1435 C C . THR A 1 193 ? 13.220 -2.667 4.973 1.00 26.99 193 THR A C 1
ATOM 1436 O O . THR A 1 193 ? 13.542 -2.961 3.817 1.00 26.27 193 THR A O 1
ATOM 1440 N N . VAL A 1 194 ? 13.846 -3.145 6.044 1.00 27.89 194 VAL A N 1
ATOM 1441 C CA . VAL A 1 194 ? 14.861 -4.191 5.926 1.00 28.70 194 VAL A CA 1
ATOM 1442 C C . VAL A 1 194 ? 14.295 -5.403 5.174 1.00 29.22 194 VAL A C 1
ATOM 1443 O O . VAL A 1 194 ? 14.981 -5.967 4.306 1.00 29.25 194 VAL A O 1
ATOM 1447 N N . SER A 1 195 ? 13.034 -5.771 5.452 1.00 29.66 195 SER A N 1
ATOM 1448 C CA . SER A 1 195 ? 12.369 -6.860 4.713 1.00 29.97 195 SER A CA 1
ATOM 1449 C C . SER A 1 195 ? 12.396 -6.608 3.220 1.00 29.75 195 SER A C 1
ATOM 1450 O O . SER A 1 195 ? 12.760 -7.488 2.434 1.00 29.66 195 SER A O 1
ATOM 1453 N N . ASN A 1 196 ? 12.009 -5.398 2.821 1.00 29.45 196 ASN A N 1
ATOM 1454 C CA . ASN A 1 196 ? 12.036 -5.061 1.407 1.00 28.75 196 ASN A CA 1
ATOM 1455 C C . ASN A 1 196 ? 13.435 -5.047 0.825 1.00 27.62 196 ASN A C 1
ATOM 1456 O O . ASN A 1 196 ? 13.618 -5.431 -0.313 1.00 27.69 196 ASN A O 1
ATOM 1461 N N . ALA A 1 197 ? 14.413 -4.605 1.612 1.00 27.25 197 ALA A N 1
ATOM 1462 C CA . ALA A 1 197 ? 15.812 -4.559 1.159 1.00 26.75 197 ALA A CA 1
ATOM 1463 C C . ALA A 1 197 ? 16.327 -5.971 0.902 1.00 26.43 197 ALA A C 1
ATOM 1464 O O . ALA A 1 197 ? 16.875 -6.262 -0.171 1.00 25.77 197 ALA A O 1
ATOM 1466 N N . ILE A 1 198 ? 16.133 -6.849 1.886 1.00 26.29 198 ILE A N 1
ATOM 1467 C CA . ILE A 1 198 ? 16.620 -8.224 1.769 1.00 27.31 198 ILE A CA 1
ATOM 1468 C C . ILE A 1 198 ? 15.863 -8.983 0.685 1.00 27.12 198 ILE A C 1
ATOM 1469 O O . ILE A 1 198 ? 16.453 -9.737 -0.074 1.00 27.48 198 ILE A O 1
ATOM 1474 N N . ARG A 1 199 ? 14.571 -8.708 0.575 1.00 28.11 199 ARG A N 1
ATOM 1475 C CA . ARG A 1 199 ? 13.737 -9.223 -0.508 1.00 28.31 199 ARG A CA 1
ATOM 1476 C C . ARG A 1 199 ? 14.289 -8.781 -1.870 1.00 28.40 199 ARG A C 1
ATOM 1477 O O . ARG A 1 199 ? 14.460 -9.609 -2.771 1.00 28.25 199 ARG A O 1
ATOM 1485 N N . THR A 1 200 ? 14.600 -7.487 -2.012 1.00 27.76 200 THR A N 1
ATOM 1486 C CA . THR A 1 200 ? 15.110 -6.945 -3.283 1.00 28.09 200 THR A CA 1
ATOM 1487 C C . THR A 1 200 ? 16.523 -7.428 -3.614 1.00 27.99 200 THR A C 1
ATOM 1488 O O . THR A 1 200 ? 16.797 -7.739 -4.763 1.00 28.02 200 THR A O 1
ATOM 1492 N N . LEU A 1 201 ? 17.410 -7.478 -2.612 1.00 28.44 201 LEU A N 1
ATOM 1493 C CA . LEU A 1 201 ? 18.747 -8.055 -2.797 1.00 29.32 201 LEU A CA 1
ATOM 1494 C C . LEU A 1 201 ? 18.660 -9.511 -3.293 1.00 30.20 201 LEU A C 1
ATOM 1495 O O . LEU A 1 201 ? 19.338 -9.893 -4.238 1.00 29.80 201 LEU A O 1
ATOM 1500 N N . SER A 1 202 ? 17.825 -10.305 -2.626 1.00 31.94 202 SER A N 1
ATOM 1501 C CA . SER A 1 202 ? 17.547 -11.686 -3.030 1.00 33.59 202 SER A CA 1
ATOM 1502 C C . SER A 1 202 ? 17.206 -11.776 -4.523 1.00 33.88 202 SER A C 1
ATOM 1503 O O . SER A 1 202 ? 17.810 -12.559 -5.247 1.00 34.43 202 SER A O 1
ATOM 1506 N N . THR A 1 203 ? 16.272 -10.941 -4.981 1.00 34.53 203 THR A N 1
ATOM 1507 C CA . THR A 1 203 ? 15.903 -10.863 -6.397 1.00 34.67 203 THR A CA 1
ATOM 1508 C C . THR A 1 203 ? 17.060 -10.423 -7.300 1.00 35.14 203 THR A C 1
ATOM 1509 O O . THR A 1 203 ? 17.237 -10.950 -8.408 1.00 35.00 203 THR A O 1
ATOM 1513 N N . PHE A 1 204 ? 17.853 -9.457 -6.840 1.00 35.04 204 PHE A N 1
ATOM 1514 C CA . PHE A 1 204 ? 19.003 -9.015 -7.629 1.00 35.65 204 PHE A CA 1
ATOM 1515 C C . PHE A 1 204 ? 20.030 -10.153 -7.823 1.00 35.90 204 PHE A C 1
ATOM 1516 O O . PHE A 1 204 ? 20.640 -10.254 -8.878 1.00 35.79 204 PHE A O 1
ATOM 1524 N N . VAL A 1 205 ? 20.212 -10.993 -6.802 1.00 36.72 205 VAL A N 1
ATOM 1525 C CA . VAL A 1 205 ? 21.043 -12.205 -6.917 1.00 37.72 205 VAL A CA 1
ATOM 1526 C C . VAL A 1 205 ? 20.423 -13.228 -7.884 1.00 38.59 205 VAL A C 1
ATOM 1527 O O . VAL A 1 205 ? 21.118 -13.736 -8.768 1.00 39.20 205 VAL A O 1
ATOM 1531 N N . SER A 1 206 ? 19.127 -13.512 -7.719 1.00 39.50 206 SER A N 1
ATOM 1532 C CA . SER A 1 206 ? 18.383 -14.389 -8.643 1.00 40.36 206 SER A CA 1
ATOM 1533 C C . SER A 1 206 ? 18.561 -13.951 -10.087 1.00 40.75 206 SER A C 1
ATOM 1534 O O . SER A 1 206 ? 18.701 -14.785 -10.977 1.00 41.37 206 SER A O 1
ATOM 1537 N N . GLU A 1 207 ? 18.550 -12.639 -10.319 1.00 41.35 207 GLU A N 1
ATOM 1538 C CA . GLU A 1 207 ? 18.725 -12.083 -11.665 1.00 41.33 207 GLU A CA 1
ATOM 1539 C C . GLU A 1 207 ? 20.186 -11.969 -12.092 1.00 41.30 207 GLU A C 1
ATOM 1540 O O . GLU A 1 207 ? 20.476 -11.483 -13.184 1.00 41.33 207 GLU A O 1
ATOM 1546 N N . ARG A 1 208 ? 21.101 -12.413 -11.232 1.00 41.09 208 ARG A N 1
ATOM 1547 C CA . ARG A 1 208 ? 22.538 -12.356 -11.519 1.00 41.12 208 ARG A CA 1
ATOM 1548 C C . ARG A 1 208 ? 23.044 -10.927 -11.812 1.00 39.91 208 ARG A C 1
ATOM 1549 O O . ARG A 1 208 ? 23.874 -10.710 -12.705 1.00 39.44 208 ARG A O 1
ATOM 1557 N N . MET A 1 209 ? 22.531 -9.959 -11.050 1.00 38.90 209 MET A N 1
ATOM 1558 C CA . MET A 1 209 ? 23.085 -8.597 -11.049 1.00 37.82 209 MET A CA 1
ATOM 1559 C C . MET A 1 209 ? 24.082 -8.443 -9.902 1.00 36.98 209 MET A C 1
ATOM 1560 O O . MET A 1 209 ? 25.068 -7.708 -10.019 1.00 36.91 209 MET A O 1
ATOM 1565 N N . LEU A 1 210 ? 23.812 -9.148 -8.804 1.00 35.89 210 LEU A N 1
ATOM 1566 C CA . LEU A 1 210 ? 24.664 -9.137 -7.623 1.00 35.17 210 LEU A CA 1
ATOM 1567 C C . LEU A 1 210 ? 25.070 -10.544 -7.194 1.00 35.24 210 LEU A C 1
ATOM 1568 O O . LEU A 1 210 ? 24.541 -11.532 -7.704 1.00 35.13 210 LEU A O 1
ATOM 1573 N N . ALA A 1 211 ? 26.011 -10.603 -6.255 1.00 35.05 211 ALA A N 1
ATOM 1574 C CA . ALA A 1 211 ? 26.328 -11.793 -5.484 1.00 35.09 211 ALA A CA 1
ATOM 1575 C C . ALA A 1 211 ? 26.583 -11.302 -4.067 1.00 35.50 211 ALA A C 1
ATOM 1576 O O . ALA A 1 211 ? 27.190 -10.240 -3.879 1.00 35.50 211 ALA A O 1
ATOM 1578 N N . LEU A 1 212 ? 26.101 -12.052 -3.076 1.00 35.52 212 LEU A N 1
ATOM 1579 C CA . LEU A 1 212 ? 26.170 -11.641 -1.667 1.00 36.22 212 LEU A CA 1
ATOM 1580 C C . LEU A 1 212 ? 26.976 -12.606 -0.796 1.00 36.51 212 LEU A C 1
ATOM 1581 O O . LEU A 1 212 ? 26.913 -13.818 -0.975 1.00 36.26 212 LEU A O 1
ATOM 1586 N N . ASP A 1 213 ? 27.716 -12.058 0.161 1.00 36.75 213 ASP A N 1
ATOM 1587 C CA . ASP A 1 213 ? 28.554 -12.857 1.053 1.00 37.05 213 ASP A CA 1
ATOM 1588 C C . ASP A 1 213 ? 28.714 -12.080 2.350 1.00 36.85 213 ASP A C 1
ATOM 1589 O O . ASP A 1 213 ? 29.671 -11.326 2.523 1.00 36.45 213 ASP A O 1
ATOM 1594 N N . GLY A 1 214 ? 27.757 -12.267 3.256 1.00 36.91 214 GLY A N 1
ATOM 1595 C CA . GLY A 1 214 ? 27.684 -11.485 4.492 1.00 36.53 214 GLY A CA 1
ATOM 1596 C C . GLY A 1 214 ? 27.308 -10.047 4.184 1.00 36.46 214 GLY A C 1
ATOM 1597 O O . GLY A 1 214 ? 26.292 -9.787 3.538 1.00 36.83 214 GLY A O 1
ATOM 1598 N N . LYS A 1 215 ? 28.134 -9.112 4.648 1.00 35.91 215 LYS A N 1
ATOM 1599 C CA . LYS A 1 215 ? 27.967 -7.691 4.349 1.00 35.26 215 LYS A CA 1
ATOM 1600 C C . LYS A 1 215 ? 28.608 -7.323 3.018 1.00 34.36 215 LYS A C 1
ATOM 1601 O O . LYS A 1 215 ? 28.536 -6.171 2.602 1.00 34.42 215 LYS A O 1
ATOM 1607 N N . ARG A 1 216 ? 29.245 -8.293 2.363 1.00 33.15 216 ARG A N 1
ATOM 1608 C CA . ARG A 1 216 ? 29.908 -8.062 1.079 1.00 32.43 216 ARG A CA 1
ATOM 1609 C C . ARG A 1 216 ? 28.913 -8.136 -0.070 1.00 31.64 216 ARG A C 1
ATOM 1610 O O . ARG A 1 216 ? 28.224 -9.146 -0.241 1.00 31.15 216 ARG A O 1
ATOM 1618 N N . ILE A 1 217 ? 28.832 -7.051 -0.842 1.00 30.29 217 ILE A N 1
ATOM 1619 C CA . ILE A 1 217 ? 27.969 -6.990 -2.017 1.00 29.69 217 ILE A CA 1
ATOM 1620 C C . ILE A 1 217 ? 28.838 -6.846 -3.267 1.00 29.82 217 ILE A C 1
ATOM 1621 O O . ILE A 1 217 ? 29.581 -5.872 -3.425 1.00 28.50 217 ILE A O 1
ATOM 1626 N N . LYS A 1 218 ? 28.735 -7.836 -4.144 1.00 30.37 218 LYS A N 1
ATOM 1627 C CA . LYS A 1 218 ? 29.503 -7.866 -5.376 1.00 31.30 218 LYS A CA 1
ATOM 1628 C C . LYS A 1 218 ? 28.596 -7.516 -6.540 1.00 32.17 218 LYS A C 1
ATOM 1629 O O . LYS A 1 218 ? 27.563 -8.158 -6.736 1.00 31.96 218 LYS A O 1
ATOM 1635 N N . ILE A 1 219 ? 28.977 -6.493 -7.302 1.00 32.85 219 ILE A N 1
ATOM 1636 C CA . ILE A 1 219 ? 28.240 -6.117 -8.498 1.00 34.48 219 ILE A CA 1
ATOM 1637 C C . ILE A 1 219 ? 28.791 -6.908 -9.681 1.00 36.04 219 ILE A C 1
ATOM 1638 O O . ILE A 1 219 ? 29.941 -6.723 -10.075 1.00 36.13 219 ILE A O 1
ATOM 1643 N N . ILE A 1 220 ? 27.969 -7.800 -10.229 1.00 37.82 220 ILE A N 1
ATOM 1644 C CA . ILE A 1 220 ? 28.413 -8.665 -11.326 1.00 39.96 220 ILE A CA 1
ATOM 1645 C C . ILE A 1 220 ? 27.863 -8.211 -12.684 1.00 40.81 220 ILE A C 1
ATOM 1646 O O . ILE A 1 220 ? 28.380 -8.594 -13.734 1.00 41.34 220 ILE A O 1
ATOM 1651 N N . ASP A 1 221 ? 26.818 -7.395 -12.659 1.00 42.07 221 ASP A N 1
ATOM 1652 C CA . ASP A 1 221 ? 26.314 -6.788 -13.880 1.00 43.17 221 ASP A CA 1
ATOM 1653 C C . ASP A 1 221 ? 25.973 -5.321 -13.653 1.00 44.01 221 ASP A C 1
ATOM 1654 O O . ASP A 1 221 ? 24.811 -4.957 -13.431 1.00 44.00 221 ASP A O 1
ATOM 1659 N N . CYS A 1 222 ? 27.001 -4.483 -13.719 1.00 45.21 222 CYS A N 1
ATOM 1660 C CA . CYS A 1 222 ? 26.845 -3.063 -13.466 1.00 45.50 222 CYS A CA 1
ATOM 1661 C C . CYS A 1 222 ? 25.936 -2.367 -14.486 1.00 45.59 222 CYS A C 1
ATOM 1662 O O . CYS A 1 222 ? 25.068 -1.577 -14.101 1.00 45.13 222 CYS A O 1
ATOM 1665 N N . ASP A 1 223 ? 26.131 -2.672 -15.773 1.00 45.68 223 ASP A N 1
ATOM 1666 C CA . ASP A 1 223 ? 25.321 -2.085 -16.849 1.00 45.79 223 ASP A CA 1
ATOM 1667 C C . ASP A 1 223 ? 23.832 -2.276 -16.605 1.00 45.14 223 ASP A C 1
ATOM 1668 O O . ASP A 1 223 ? 23.050 -1.333 -16.740 1.00 45.14 223 ASP A O 1
ATOM 1673 N N . ARG A 1 224 ? 23.450 -3.496 -16.235 1.00 44.65 224 ARG A N 1
ATOM 1674 C CA . ARG A 1 224 ? 22.054 -3.813 -15.975 1.00 44.11 224 ARG A CA 1
ATOM 1675 C C . ARG A 1 224 ? 21.576 -3.201 -14.658 1.00 43.28 224 ARG A C 1
ATOM 1676 O O . ARG A 1 224 ? 20.433 -2.738 -14.567 1.00 43.05 224 ARG A O 1
ATOM 1684 N N . LEU A 1 225 ? 22.443 -3.197 -13.641 1.00 42.38 225 LEU A N 1
ATOM 1685 C CA . LEU A 1 225 ? 22.110 -2.538 -12.378 1.00 41.72 225 LEU A CA 1
ATOM 1686 C C . LEU A 1 225 ? 21.770 -1.066 -12.628 1.00 41.84 225 LEU A C 1
ATOM 1687 O O . LEU A 1 225 ? 20.794 -0.556 -12.085 1.00 41.56 225 LEU A O 1
ATOM 1692 N N . GLN A 1 226 ? 22.561 -0.408 -13.476 1.00 42.13 226 GLN A N 1
ATOM 1693 C CA . GLN A 1 226 ? 22.323 0.987 -13.868 1.00 42.77 226 GLN A CA 1
ATOM 1694 C C . GLN A 1 226 ? 20.980 1.158 -14.593 1.00 42.49 226 GLN A C 1
ATOM 1695 O O . GLN A 1 226 ? 20.244 2.115 -14.341 1.00 42.24 226 GLN A O 1
ATOM 1701 N N . LYS A 1 227 ? 20.657 0.219 -15.479 1.00 42.47 227 LYS A N 1
ATOM 1702 C CA . LYS A 1 227 ? 19.356 0.218 -16.137 1.00 42.66 227 LYS A CA 1
ATOM 1703 C C . LYS A 1 227 ? 18.224 0.093 -15.109 1.00 42.31 227 LYS A C 1
ATOM 1704 O O . LYS A 1 227 ? 17.210 0.784 -15.215 1.00 42.53 227 LYS A O 1
ATOM 1710 N N . THR A 1 228 ? 18.416 -0.769 -14.111 1.00 41.94 228 THR A N 1
ATOM 1711 C CA . THR A 1 228 ? 17.445 -0.954 -13.030 1.00 41.60 228 THR A CA 1
ATOM 1712 C C . THR A 1 228 ? 17.283 0.313 -12.187 1.00 41.72 228 THR A C 1
ATOM 1713 O O . THR A 1 228 ? 16.164 0.682 -11.833 1.00 41.36 228 THR A O 1
ATOM 1717 N N . ALA A 1 229 ? 18.395 0.977 -11.872 1.00 41.92 229 ALA A N 1
ATOM 1718 C CA . ALA A 1 229 ? 18.346 2.254 -11.153 1.00 42.59 229 ALA A CA 1
ATOM 1719 C C . ALA A 1 229 ? 17.526 3.281 -11.922 1.00 43.32 229 ALA A C 1
ATOM 1720 O O . ALA A 1 229 ? 16.721 3.998 -11.335 1.00 42.88 229 ALA A O 1
ATOM 1722 N N . ARG A 1 230 ? 17.719 3.323 -13.238 1.00 44.52 230 ARG A N 1
ATOM 1723 C CA . ARG A 1 230 ? 17.069 4.325 -14.082 1.00 46.19 230 ARG A CA 1
ATOM 1724 C C . ARG A 1 230 ? 15.647 3.960 -14.476 1.00 46.89 230 ARG A C 1
ATOM 1725 O O . ARG A 1 230 ? 14.748 4.793 -14.366 1.00 47.37 230 ARG A O 1
ATOM 1733 N N . SER A 1 231 ? 15.455 2.718 -14.920 1.00 47.64 231 SER A N 1
ATOM 1734 C CA . SER A 1 231 ? 14.196 2.275 -15.523 1.00 48.26 231 SER A CA 1
ATOM 1735 C C . SER A 1 231 ? 13.252 1.607 -14.526 1.00 48.51 231 SER A C 1
ATOM 1736 O O . SER A 1 231 ? 12.036 1.674 -14.689 1.00 48.72 231 SER A O 1
ATOM 1739 N N . GLY A 1 232 ? 13.810 0.952 -13.511 1.00 48.92 232 GLY A N 1
ATOM 1740 C CA . GLY A 1 232 ? 13.004 0.282 -12.489 1.00 49.20 232 GLY A CA 1
ATOM 1741 C C . GLY A 1 232 ? 13.474 -1.127 -12.168 1.00 49.57 232 GLY A C 1
ATOM 1742 O O . GLY A 1 232 ? 13.441 -2.021 -13.024 1.00 49.82 232 GLY A O 1
#

CATH classification: 2.60.120.10 (+1 more: 1.10.10.10)

Radius of gyration: 18.8 Å; Cα contacts (8 Å, |Δi|>4): 368; chains: 1; bounding box: 43×51×36 Å

InterPro domains:
  IPR000595 Cyclic nucleotide-binding domain [PF00027] (39-121)
  IPR000595 Cyclic nucleotide-binding domain [PS50042] (17-137)
  IPR000595 Cyclic nucleotide-binding domain [SM00100] (17-138)
  IPR000595 Cyclic nucleotide-binding domain [cd00038] (39-131)
  IPR012318 Crp-type HTH domain [PF13545] (155-227)
  IPR012318 Crp-type HTH domain [PS51063] (151-223)
  IPR012318 Crp-type HTH domain [SM00419] (173-221)
  IPR014710 RmlC-like jelly roll fold [G3DSA:2.60.120.10] (1-151)
  IPR018490 Cyclic nucleotide-binding domain superfamily [SSF51206] (18-150)
  IPR036388 Winged helix-like DNA-binding domain superfamily [G3DSA:1.10.10.10] (152-232)
  IPR036390 Winged helix DNA-binding domain superfamily [SSF46785] (153-229)
  IPR050397 Global Transcriptional Regulators in Environmental Response [PTHR24567] (8-227)